Protein AF-A0A1V2M7M5-F1 (afdb_monomer_lite)

Structure (mmCIF, N/CA/C/O backbone):
data_AF-A0A1V2M7M5-F1
#
_entry.id   AF-A0A1V2M7M5-F1
#
loop_
_atom_site.group_PDB
_atom_site.id
_atom_site.type_symbol
_atom_site.label_atom_id
_atom_site.label_alt_id
_atom_site.label_comp_id
_atom_site.label_asym_id
_atom_site.label_entity_id
_atom_site.label_seq_id
_atom_site.pdbx_PDB_ins_code
_atom_site.Cartn_x
_atom_site.Cartn_y
_atom_site.Cartn_z
_atom_site.occupancy
_atom_site.B_iso_or_equiv
_atom_site.auth_seq_id
_atom_site.auth_comp_id
_atom_site.auth_asym_id
_atom_site.auth_atom_id
_atom_site.pdbx_PDB_model_num
ATOM 1 N N . MET A 1 1 ? -12.211 8.103 4.982 1.00 85.00 1 MET A N 1
ATOM 2 C CA . MET A 1 1 ? -11.031 7.401 4.436 1.00 85.00 1 MET A CA 1
ATOM 3 C C . MET A 1 1 ? -9.800 8.229 4.771 1.00 85.00 1 MET A C 1
ATOM 5 O O . MET A 1 1 ? -9.922 9.448 4.781 1.00 85.00 1 MET A O 1
ATOM 9 N N . LEU A 1 2 ? -8.665 7.593 5.056 1.00 89.56 2 LEU A N 1
ATOM 10 C CA . LEU A 1 2 ? -7.379 8.243 5.321 1.00 89.56 2 LEU A CA 1
ATOM 11 C C . LEU A 1 2 ? -6.301 7.650 4.403 1.00 89.56 2 LEU A C 1
ATOM 13 O O . LEU A 1 2 ? -6.278 6.439 4.204 1.00 89.56 2 LEU A O 1
ATOM 17 N N . LEU A 1 3 ? -5.416 8.493 3.870 1.00 90.81 3 LEU A N 1
ATOM 18 C CA . LEU A 1 3 ? -4.231 8.093 3.108 1.00 90.81 3 LEU A CA 1
ATOM 19 C C . LEU A 1 3 ? -2.980 8.552 3.862 1.00 90.81 3 LEU A C 1
ATOM 21 O O . LEU A 1 3 ? -2.883 9.722 4.228 1.00 90.81 3 LEU A O 1
ATOM 25 N N . ILE A 1 4 ? -2.024 7.646 4.055 1.00 90.94 4 ILE A N 1
ATOM 26 C CA . ILE A 1 4 ? -0.690 7.928 4.587 1.00 90.94 4 ILE A CA 1
ATOM 27 C C . ILE A 1 4 ? 0.315 7.693 3.450 1.00 90.94 4 ILE A C 1
ATOM 29 O O . ILE A 1 4 ? 0.679 6.543 3.190 1.00 90.94 4 ILE A O 1
ATOM 33 N N . PRO A 1 5 ? 0.722 8.756 2.733 1.00 90.31 5 PRO A N 1
ATOM 34 C CA . PRO A 1 5 ? 1.604 8.625 1.583 1.00 90.31 5 PRO A CA 1
ATOM 35 C C . PRO A 1 5 ? 3.070 8.585 2.024 1.00 90.31 5 PRO A C 1
ATOM 37 O O . PRO A 1 5 ? 3.606 9.601 2.455 1.00 90.31 5 PRO A O 1
ATOM 40 N N . ASP A 1 6 ? 3.716 7.426 1.901 1.00 85.81 6 ASP A N 1
ATOM 41 C CA . ASP A 1 6 ? 5.175 7.240 1.989 1.00 85.81 6 ASP A CA 1
ATOM 42 C C . ASP A 1 6 ? 5.851 7.827 3.244 1.00 85.81 6 ASP A C 1
ATOM 44 O O . ASP A 1 6 ? 7.042 8.139 3.23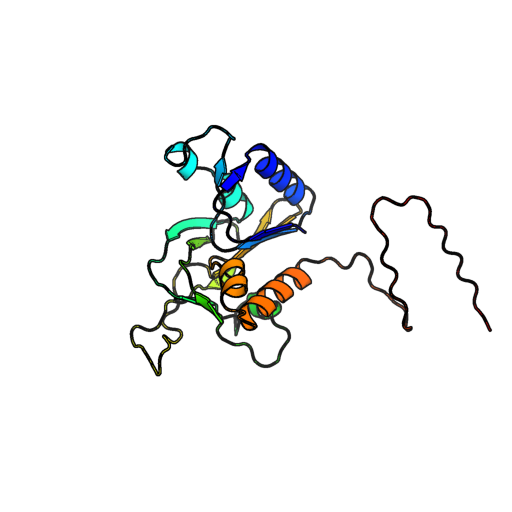6 1.00 85.81 6 ASP A O 1
ATOM 48 N N . ASN A 1 7 ? 5.101 7.967 4.339 1.00 81.56 7 ASN A N 1
ATOM 49 C CA . ASN A 1 7 ? 5.604 8.519 5.591 1.00 81.56 7 ASN A CA 1
ATOM 50 C C . ASN A 1 7 ? 6.245 7.428 6.444 1.00 81.56 7 ASN A C 1
ATOM 52 O O . ASN A 1 7 ? 5.578 6.501 6.894 1.00 81.56 7 ASN A O 1
ATOM 56 N N . SER A 1 8 ? 7.529 7.594 6.751 1.00 84.31 8 SER A N 1
ATOM 57 C CA . SER A 1 8 ? 8.250 6.684 7.647 1.00 84.31 8 SER A CA 1
ATOM 58 C C . SER A 1 8 ? 7.859 6.840 9.119 1.00 84.31 8 SER A C 1
ATOM 60 O O . SER A 1 8 ? 8.099 5.928 9.905 1.00 84.31 8 SER A O 1
ATOM 62 N N . TYR A 1 9 ? 7.261 7.972 9.504 1.00 85.31 9 TYR A N 1
ATOM 63 C CA . TYR A 1 9 ? 6.999 8.313 10.902 1.00 85.31 9 TYR A CA 1
ATOM 64 C C . TYR A 1 9 ? 5.605 8.902 11.094 1.00 85.31 9 TYR A C 1
ATOM 66 O O . TYR A 1 9 ? 5.143 9.718 10.296 1.00 85.31 9 TYR A O 1
ATOM 74 N N . VAL A 1 10 ? 4.955 8.515 12.189 1.00 84.06 10 VAL A N 1
ATOM 75 C CA . VAL A 1 10 ? 3.685 9.076 12.661 1.00 84.06 10 VAL A CA 1
ATOM 76 C C . VAL A 1 10 ? 3.791 9.277 14.171 1.00 84.06 10 VAL A C 1
ATOM 78 O O . VAL A 1 10 ? 4.308 8.419 14.877 1.00 84.06 10 VAL A O 1
ATOM 81 N N . GLY A 1 11 ? 3.304 10.401 14.699 1.00 83.50 11 GLY A N 1
ATOM 82 C CA . GLY A 1 11 ? 3.309 10.626 16.149 1.00 83.50 11 GLY A CA 1
ATOM 83 C C . GLY A 1 11 ? 2.460 9.582 16.890 1.00 83.50 11 GLY A C 1
ATOM 84 O O . GLY A 1 11 ? 1.347 9.302 16.443 1.00 83.50 11 GLY A O 1
ATOM 85 N N . LYS A 1 12 ? 2.905 9.044 18.038 1.00 84.06 12 LYS A N 1
ATOM 86 C CA . LYS A 1 12 ? 2.175 7.977 18.773 1.00 84.06 12 LYS A CA 1
ATOM 87 C C . LYS A 1 12 ? 0.700 8.297 19.027 1.00 84.06 12 LYS A C 1
ATOM 89 O O . LYS A 1 12 ? -0.161 7.445 18.828 1.00 84.06 12 LYS A O 1
ATOM 94 N N . LYS A 1 13 ? 0.382 9.542 19.404 1.00 82.81 13 LYS A N 1
ATOM 95 C CA . LYS A 1 13 ? -1.013 9.991 19.575 1.00 82.81 13 LYS A CA 1
ATOM 96 C C . LYS A 1 13 ? -1.819 9.857 18.282 1.00 82.81 13 LYS A C 1
ATOM 98 O O . LYS A 1 13 ? -2.916 9.314 18.307 1.00 82.81 13 LYS A O 1
ATOM 103 N N . ALA A 1 14 ? -1.268 10.316 17.159 1.00 86.38 14 ALA A N 1
ATOM 104 C CA . ALA A 1 14 ? -1.925 10.205 15.861 1.00 86.38 14 ALA A CA 1
ATOM 105 C C . ALA A 1 14 ? -2.078 8.739 15.435 1.00 86.38 14 ALA A C 1
ATOM 107 O O . ALA A 1 14 ? -3.134 8.361 14.943 1.00 86.38 14 ALA A O 1
ATOM 108 N N . ALA A 1 15 ? -1.068 7.905 15.684 1.00 87.00 15 ALA A N 1
ATOM 109 C CA . ALA A 1 15 ? -1.100 6.480 15.377 1.00 87.00 15 ALA A CA 1
ATOM 110 C C . ALA A 1 15 ? -2.253 5.758 16.108 1.00 87.00 15 ALA A C 1
ATOM 112 O O . ALA A 1 15 ? -3.017 5.022 15.485 1.00 87.00 15 ALA A O 1
ATOM 113 N N . LEU A 1 16 ? -2.458 6.053 17.398 1.00 86.00 16 LEU A N 1
ATOM 114 C CA . LEU A 1 16 ? -3.588 5.526 18.176 1.00 86.00 16 LEU A CA 1
ATOM 115 C C . LEU A 1 16 ? -4.950 6.022 17.665 1.00 86.00 16 LEU A C 1
ATOM 117 O O . LEU A 1 16 ? -5.911 5.257 17.627 1.00 86.00 16 LEU A O 1
ATOM 121 N N . GLU A 1 17 ? -5.058 7.288 17.257 1.00 87.75 17 GLU A N 1
ATOM 122 C CA . GLU A 1 17 ? -6.298 7.805 16.660 1.00 87.75 17 GLU A CA 1
ATOM 123 C C . GLU A 1 17 ? -6.582 7.180 15.286 1.00 87.75 17 GLU A C 1
ATOM 125 O O . GLU A 1 17 ? -7.738 6.915 14.955 1.00 87.75 17 GLU A O 1
ATOM 130 N N . ILE A 1 18 ? -5.540 6.866 14.511 1.00 90.31 18 ILE A N 1
ATOM 131 C CA . ILE A 1 18 ? -5.661 6.123 13.252 1.00 90.31 18 ILE A CA 1
ATOM 132 C C . ILE A 1 18 ? -6.173 4.705 13.515 1.00 90.31 18 ILE A C 1
ATOM 134 O O . ILE A 1 18 ? -7.096 4.266 12.831 1.00 90.31 18 ILE A O 1
ATOM 138 N N . GLU A 1 19 ? -5.642 4.004 14.522 1.00 90.81 19 GLU A N 1
ATOM 139 C CA . GLU A 1 19 ? -6.155 2.686 14.911 1.00 90.81 19 GLU A CA 1
ATOM 140 C C . GLU A 1 19 ? -7.637 2.759 15.296 1.00 90.81 19 GLU A C 1
ATOM 142 O O . GLU A 1 19 ? -8.445 2.008 14.752 1.00 90.81 19 GLU A O 1
ATOM 147 N N . LYS A 1 20 ? -8.025 3.704 16.164 1.00 88.44 20 LYS A N 1
ATOM 148 C CA . LYS A 1 20 ? -9.436 3.908 16.540 1.00 88.44 20 LYS A CA 1
ATOM 149 C C . LYS A 1 20 ? -10.318 4.187 15.327 1.00 88.44 20 LYS A C 1
ATOM 151 O O . LYS A 1 20 ? -11.419 3.644 15.235 1.00 88.44 20 LYS A O 1
ATOM 156 N N . PHE A 1 21 ? -9.841 5.015 14.397 1.00 90.38 21 PHE A N 1
ATOM 157 C CA . PHE A 1 21 ? -10.540 5.312 13.152 1.00 90.38 21 PHE A CA 1
ATOM 158 C C . PHE A 1 21 ? -10.787 4.041 12.331 1.00 90.38 21 PHE A C 1
ATOM 160 O O . PHE A 1 21 ? -11.921 3.813 11.912 1.00 90.38 21 PHE A O 1
ATOM 167 N N . VAL A 1 22 ? -9.771 3.193 12.141 1.00 91.19 22 VAL A N 1
ATOM 168 C CA . VAL A 1 22 ? -9.916 1.916 11.422 1.00 91.19 22 VAL A CA 1
ATOM 169 C C . VAL A 1 22 ? -10.869 0.981 12.172 1.00 91.19 22 VAL A C 1
ATOM 171 O O . VAL A 1 22 ? -11.833 0.500 11.579 1.00 91.19 22 VAL A O 1
ATOM 174 N N . CYS A 1 23 ? -10.706 0.812 13.489 1.00 90.75 23 CYS A N 1
ATOM 175 C CA . CYS A 1 23 ? -11.600 -0.001 14.324 1.00 90.75 23 CYS A CA 1
ATOM 176 C C . CYS A 1 23 ? -13.076 0.410 14.217 1.00 90.75 23 CYS A C 1
ATOM 178 O O . CYS A 1 23 ? -13.974 -0.431 14.288 1.00 90.75 23 CYS A O 1
ATOM 180 N N . ALA A 1 24 ? -13.341 1.705 14.034 1.00 88.62 24 ALA A N 1
ATOM 181 C CA . ALA A 1 24 ? -14.684 2.253 13.882 1.00 88.62 24 ALA A CA 1
ATOM 182 C C . ALA A 1 24 ? -15.303 2.037 12.484 1.00 88.62 24 ALA A C 1
ATOM 184 O O . ALA A 1 24 ? -16.420 2.493 12.247 1.00 88.62 24 ALA A O 1
ATOM 185 N N . GLY A 1 25 ? -14.616 1.352 11.564 1.00 88.69 25 GLY A N 1
ATOM 186 C CA . GLY A 1 25 ? -15.051 1.165 10.173 1.00 88.69 25 GLY A CA 1
ATOM 187 C C . GLY A 1 25 ? -14.346 2.082 9.175 1.00 88.69 25 GLY A C 1
ATOM 188 O O . GLY A 1 25 ? -14.716 2.148 8.003 1.00 88.69 25 GLY A O 1
ATOM 189 N N . GLY A 1 26 ? -13.334 2.821 9.627 1.00 86.69 26 GLY A N 1
ATOM 190 C CA . GLY A 1 26 ? -12.504 3.647 8.771 1.00 86.69 26 GLY A CA 1
ATOM 191 C C . GLY A 1 26 ? -11.739 2.821 7.739 1.00 86.69 26 GLY A C 1
ATOM 192 O O . GLY A 1 26 ? -11.344 1.680 7.973 1.00 86.69 26 GLY A O 1
ATOM 193 N N . ARG A 1 27 ? -11.511 3.433 6.577 1.00 91.88 27 ARG A N 1
ATOM 194 C CA . ARG A 1 27 ? -10.702 2.864 5.497 1.00 91.88 27 ARG A CA 1
ATOM 195 C C . ARG A 1 27 ? -9.379 3.608 5.413 1.00 91.88 27 ARG A C 1
ATOM 197 O O . ARG A 1 27 ? -9.392 4.838 5.285 1.00 91.88 27 ARG A O 1
ATOM 204 N N . LEU A 1 28 ? -8.278 2.876 5.522 1.00 94.19 28 LEU A N 1
ATOM 205 C CA . LEU A 1 28 ? -6.913 3.387 5.560 1.00 94.19 28 LEU A CA 1
ATOM 206 C C . LEU A 1 28 ? -6.140 2.886 4.339 1.00 94.19 28 LEU A C 1
ATOM 208 O O . LEU A 1 28 ? -6.182 1.705 4.014 1.00 94.19 28 LEU A O 1
ATOM 212 N N . ILE A 1 29 ? -5.413 3.783 3.685 1.00 94.88 29 ILE A N 1
ATOM 213 C CA . ILE A 1 29 ? -4.462 3.451 2.626 1.00 94.88 29 ILE A CA 1
ATOM 214 C C . ILE A 1 29 ? -3.080 3.888 3.102 1.00 94.88 29 ILE A C 1
ATOM 216 O O . ILE A 1 29 ? -2.908 5.027 3.533 1.00 94.88 29 ILE A O 1
ATOM 220 N N . VAL A 1 30 ? -2.098 2.999 3.019 1.00 95.25 30 VAL A N 1
ATOM 221 C CA . VAL A 1 30 ? -0.697 3.282 3.352 1.00 95.25 30 VAL A CA 1
ATOM 222 C C . VAL A 1 30 ? 0.162 2.921 2.145 1.00 95.25 30 VAL A C 1
ATOM 224 O O . VAL A 1 30 ? -0.003 1.843 1.576 1.00 95.25 30 VAL A O 1
ATOM 227 N N . THR A 1 31 ? 1.064 3.809 1.731 1.00 94.69 31 THR A N 1
ATOM 228 C CA . THR A 1 31 ? 1.935 3.575 0.566 1.00 94.69 31 THR A CA 1
ATOM 229 C C . THR A 1 31 ? 3.408 3.677 0.934 1.00 94.69 31 THR A C 1
ATOM 231 O O . THR A 1 31 ? 3.764 4.396 1.863 1.00 94.69 31 THR A O 1
ATOM 234 N N . GLY A 1 32 ? 4.259 2.955 0.203 1.00 92.38 32 GLY A N 1
ATOM 235 C CA . GLY A 1 32 ? 5.711 3.025 0.308 1.00 9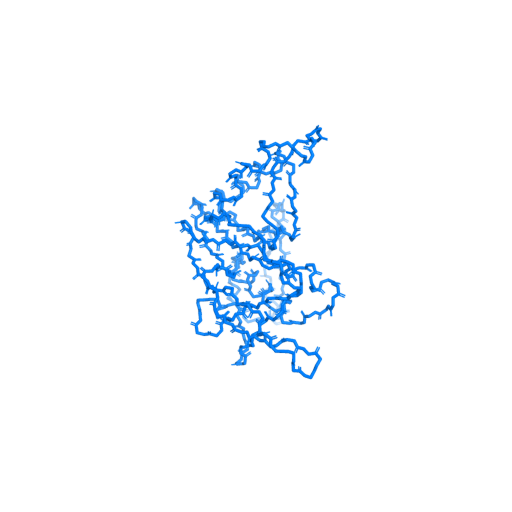2.38 32 GLY A CA 1
ATOM 236 C C . GLY A 1 32 ? 6.231 2.550 1.659 1.00 92.38 32 GLY A C 1
ATOM 237 O O . GLY A 1 32 ? 6.229 1.351 1.960 1.00 92.38 32 GLY A O 1
ATOM 238 N N . ALA A 1 33 ? 6.735 3.489 2.458 1.00 88.75 33 ALA A N 1
ATOM 239 C CA . ALA A 1 33 ? 7.271 3.204 3.781 1.00 88.75 33 ALA A CA 1
ATOM 240 C C . ALA A 1 33 ? 6.158 2.762 4.741 1.00 88.75 33 ALA A C 1
ATOM 242 O O . ALA A 1 33 ? 5.079 3.350 4.777 1.00 88.75 33 ALA A O 1
ATOM 243 N N . LEU A 1 34 ? 6.432 1.729 5.540 1.00 89.38 34 LEU A N 1
ATOM 244 C CA . LEU A 1 34 ? 5.555 1.370 6.647 1.00 89.38 34 LEU A CA 1
ATOM 245 C C . LEU A 1 34 ? 5.851 2.312 7.825 1.00 89.38 34 LEU A C 1
ATOM 247 O O . LEU A 1 34 ? 6.989 2.294 8.305 1.00 89.38 34 LEU A O 1
ATOM 251 N N . PRO A 1 35 ? 4.884 3.125 8.287 1.00 88.06 35 PRO A N 1
ATOM 252 C CA . PRO A 1 35 ? 5.170 4.117 9.308 1.00 88.06 35 PRO A CA 1
ATOM 253 C C . PRO A 1 35 ? 5.513 3.483 10.654 1.00 88.06 35 PRO A C 1
ATOM 255 O O . PRO A 1 35 ? 4.968 2.443 11.028 1.00 88.06 35 PRO A O 1
ATOM 258 N N . ILE A 1 36 ? 6.376 4.168 11.397 1.00 86.19 36 ILE A N 1
ATOM 259 C CA . ILE A 1 36 ? 6.718 3.866 12.784 1.00 86.19 36 ILE A CA 1
ATOM 260 C C . ILE A 1 36 ? 6.111 4.940 13.689 1.00 86.19 36 ILE A C 1
ATOM 262 O O . ILE A 1 36 ? 6.192 6.138 13.400 1.00 86.19 36 ILE A O 1
ATOM 266 N N . SER A 1 37 ? 5.523 4.510 14.801 1.00 84.50 37 SER A N 1
ATOM 267 C CA . SER A 1 37 ? 4.939 5.380 15.818 1.00 84.50 37 SER A CA 1
ATOM 268 C C . SER A 1 37 ? 6.025 5.952 16.737 1.00 84.50 37 SER A C 1
ATOM 270 O O . SER A 1 37 ? 6.590 5.226 17.553 1.00 84.50 37 SER A O 1
ATOM 272 N N . VAL A 1 38 ? 6.301 7.253 16.630 1.00 80.88 38 VAL A N 1
ATOM 273 C CA . VAL A 1 38 ? 7.361 7.961 17.381 1.00 80.88 38 VAL A CA 1
ATOM 274 C C . VAL A 1 38 ? 6.786 9.007 18.337 1.00 80.88 38 VAL A C 1
ATOM 276 O O . VAL A 1 38 ? 5.763 9.630 18.045 1.00 80.88 38 VAL A O 1
ATOM 279 N N . ASP A 1 39 ? 7.420 9.215 19.491 1.00 78.62 39 ASP A N 1
ATOM 280 C CA . ASP A 1 39 ? 7.170 10.400 20.327 1.00 78.62 39 ASP A CA 1
ATOM 281 C C . ASP A 1 39 ? 7.976 11.614 19.836 1.00 78.62 39 ASP A C 1
ATOM 283 O O . ASP A 1 39 ? 9.027 11.463 19.220 1.00 78.62 39 ASP A O 1
ATOM 287 N N . GLU A 1 40 ? 7.526 12.830 20.172 1.00 67.88 40 GLU A N 1
ATOM 288 C CA . GLU A 1 40 ? 8.172 14.107 19.786 1.00 67.88 40 GLU A CA 1
ATOM 289 C C . GLU A 1 40 ? 9.656 14.219 20.189 1.00 67.88 40 GLU A C 1
ATOM 291 O O . GLU A 1 40 ? 10.379 15.058 19.655 1.00 67.88 40 GLU A O 1
ATOM 296 N N . PHE A 1 41 ? 10.119 13.381 21.121 1.00 65.69 41 PHE A N 1
ATOM 297 C CA . PHE A 1 41 ? 11.475 13.414 21.674 1.00 65.69 41 PHE A CA 1
ATOM 298 C C . PHE A 1 41 ? 12.255 12.102 21.488 1.00 65.69 41 PHE A C 1
ATOM 300 O O . PHE A 1 41 ? 13.362 11.968 22.017 1.00 65.69 41 PHE A O 1
ATOM 307 N N . GLU A 1 42 ? 11.707 11.117 20.768 1.00 65.12 42 GLU A N 1
ATOM 308 C CA . GLU A 1 42 ? 12.422 9.870 20.482 1.00 65.12 42 GLU A CA 1
ATOM 309 C C . GLU A 1 42 ? 13.463 10.084 19.376 1.00 65.12 42 GLU A C 1
ATOM 311 O O . GLU A 1 42 ? 13.173 10.634 18.318 1.00 65.12 42 GLU A O 1
ATOM 316 N N . LYS A 1 43 ? 14.706 9.647 19.617 1.00 58.53 43 LYS A N 1
ATOM 317 C CA . LYS A 1 43 ? 15.758 9.660 18.590 1.00 58.53 43 LYS A CA 1
ATOM 318 C C . LYS A 1 43 ? 15.501 8.549 17.573 1.00 58.53 43 LYS A C 1
ATOM 320 O O . LYS A 1 43 ? 15.359 7.396 17.977 1.00 58.53 43 LYS A O 1
ATOM 325 N N . ASP A 1 44 ? 15.597 8.878 16.284 1.00 55.25 44 ASP A N 1
ATOM 326 C CA . ASP A 1 44 ? 15.377 7.987 15.126 1.00 55.25 44 ASP A CA 1
ATOM 327 C C . ASP A 1 44 ? 16.118 6.636 15.181 1.00 55.25 44 ASP A C 1
ATOM 329 O O . ASP A 1 44 ? 15.727 5.673 14.528 1.00 55.25 44 ASP A O 1
ATOM 333 N N . SER A 1 45 ? 17.198 6.544 15.959 1.00 53.56 45 SER A N 1
ATOM 334 C CA . SER A 1 45 ? 18.059 5.365 16.080 1.00 53.56 45 SER A CA 1
ATOM 335 C C . SER A 1 45 ? 17.686 4.409 17.223 1.00 53.56 45 SER A C 1
ATOM 337 O O . SER A 1 45 ? 18.484 3.531 17.557 1.00 53.56 45 SER A O 1
ATOM 339 N N . HIS A 1 46 ? 16.542 4.586 17.892 1.00 50.44 46 HIS A N 1
ATOM 340 C CA . HIS A 1 46 ? 16.193 3.749 19.040 1.00 50.44 46 HIS A CA 1
ATOM 341 C C . HIS A 1 46 ? 15.691 2.355 18.593 1.00 50.44 46 HIS A C 1
ATOM 343 O O . HIS A 1 46 ? 14.734 2.272 17.829 1.00 50.44 46 HIS A O 1
ATOM 349 N N . PRO A 1 47 ? 16.263 1.235 19.081 1.00 44.88 47 PRO A N 1
ATOM 350 C CA . PRO A 1 47 ? 15.877 -0.114 18.641 1.00 44.88 47 PRO A CA 1
ATOM 351 C C . PRO A 1 47 ? 14.418 -0.490 18.964 1.00 44.88 47 PRO A C 1
ATOM 353 O O . PRO A 1 47 ? 13.830 -1.328 18.287 1.00 44.88 47 PRO A O 1
ATOM 356 N N . ALA A 1 48 ? 13.783 0.177 19.934 1.00 48.94 48 ALA A N 1
ATOM 357 C CA . ALA A 1 48 ? 12.339 0.028 20.167 1.00 48.94 48 ALA A CA 1
ATOM 358 C C . ALA A 1 48 ? 11.465 0.598 19.026 1.00 48.94 48 ALA A C 1
ATOM 360 O O . ALA A 1 48 ? 10.314 0.201 18.896 1.00 48.94 48 ALA A O 1
ATOM 361 N N . LEU A 1 49 ? 12.008 1.479 18.174 1.00 53.03 49 LEU A N 1
ATOM 362 C CA . LEU A 1 49 ? 11.314 2.024 17.000 1.00 53.03 49 LEU A CA 1
ATOM 363 C C . LEU A 1 49 ? 11.233 1.000 15.862 1.00 53.03 49 LEU A C 1
ATOM 365 O O . LEU A 1 49 ? 10.258 0.972 15.120 1.00 53.03 49 LEU A O 1
ATOM 369 N N . THR A 1 50 ? 12.217 0.102 15.740 1.00 50.84 50 THR A N 1
ATOM 370 C CA . THR A 1 50 ? 12.189 -0.954 14.710 1.00 50.84 50 THR A CA 1
ATOM 371 C C . THR A 1 50 ? 11.134 -2.033 14.969 1.00 50.84 50 THR A C 1
ATOM 373 O O . THR A 1 50 ? 10.735 -2.753 14.044 1.00 50.84 50 THR A O 1
ATOM 376 N N . ASP A 1 51 ? 10.642 -2.113 16.208 1.00 54.75 51 ASP A N 1
ATOM 377 C CA . ASP A 1 51 ? 9.684 -3.123 16.644 1.00 54.75 51 ASP A CA 1
ATOM 378 C C . ASP A 1 51 ? 8.271 -2.575 16.865 1.00 54.75 51 ASP A C 1
ATOM 380 O O . ASP A 1 51 ? 7.421 -3.291 17.388 1.00 54.75 51 ASP A O 1
ATOM 384 N N . ASP A 1 52 ? 7.980 -1.345 16.414 1.00 67.06 52 ASP A N 1
ATOM 385 C CA . ASP A 1 52 ? 6.598 -0.871 16.390 1.00 67.06 52 ASP A CA 1
ATOM 386 C C . ASP A 1 52 ? 5.749 -1.829 15.540 1.00 67.06 52 ASP A C 1
ATOM 388 O O . ASP A 1 52 ? 6.055 -2.140 14.378 1.00 67.06 52 ASP A O 1
ATOM 392 N N . GLN A 1 53 ? 4.719 -2.371 16.184 1.00 80.69 53 GLN A N 1
ATOM 393 C CA . GLN A 1 53 ? 3.844 -3.391 15.626 1.00 80.69 53 GLN A CA 1
ATOM 394 C C . GLN A 1 53 ? 2.564 -2.783 15.073 1.00 80.69 53 GLN A C 1
ATOM 396 O O . GLN A 1 53 ? 1.862 -3.481 14.350 1.00 80.69 53 GLN A O 1
ATOM 401 N N . LEU A 1 54 ? 2.238 -1.520 15.376 1.00 90.81 54 LEU A N 1
ATOM 402 C CA . LEU A 1 54 ? 0.900 -1.006 15.099 1.00 90.81 54 LEU A CA 1
ATOM 403 C C . LEU A 1 54 ? 0.565 -1.046 13.606 1.00 90.81 54 LEU A C 1
ATOM 405 O O . LEU A 1 54 ? -0.395 -1.704 13.216 1.00 90.81 54 LEU A O 1
ATOM 409 N N . PHE A 1 55 ? 1.370 -0.409 12.754 1.00 92.19 55 PHE A N 1
ATOM 410 C CA . PHE A 1 55 ? 1.095 -0.404 11.315 1.00 92.19 55 PHE A CA 1
ATOM 411 C C . PHE A 1 55 ? 1.324 -1.772 10.661 1.00 92.19 55 PHE A C 1
ATOM 413 O O . PHE A 1 55 ? 0.606 -2.107 9.722 1.00 92.19 55 PHE A O 1
ATOM 420 N N . LYS A 1 56 ? 2.237 -2.606 11.186 1.00 93.81 56 LYS A N 1
ATOM 421 C CA . LYS A 1 56 ? 2.392 -4.011 10.751 1.00 93.81 56 LYS A CA 1
ATOM 422 C C . LYS A 1 56 ? 1.111 -4.810 11.012 1.00 93.81 56 LYS A C 1
ATOM 424 O O . LYS A 1 56 ? 0.654 -5.543 10.139 1.00 93.81 56 LYS A O 1
ATOM 429 N N . LYS A 1 57 ? 0.523 -4.622 12.197 1.00 94.56 57 LYS A N 1
ATOM 430 C CA . LYS A 1 57 ? -0.720 -5.250 12.651 1.00 94.56 57 LYS A CA 1
ATOM 431 C C . LYS A 1 57 ? -1.922 -4.730 11.864 1.00 94.56 57 LYS A C 1
ATOM 433 O O . LYS A 1 57 ? -2.675 -5.544 11.356 1.00 94.56 57 LYS A O 1
ATOM 438 N N . LEU A 1 58 ? -2.066 -3.410 11.719 1.00 95.00 58 LEU A N 1
ATOM 439 C CA . LEU A 1 58 ? -3.150 -2.783 10.949 1.00 95.00 58 LEU A CA 1
ATOM 440 C C . LEU A 1 58 ? -3.137 -3.212 9.481 1.00 95.00 58 LEU A C 1
ATOM 442 O O . LEU A 1 58 ? -4.186 -3.465 8.907 1.00 95.00 58 LEU A O 1
ATOM 446 N N . CYS A 1 59 ? -1.954 -3.271 8.867 1.00 95.94 59 CYS A N 1
ATOM 447 C CA . CYS A 1 59 ? -1.812 -3.659 7.465 1.00 95.94 59 CYS A CA 1
ATOM 448 C C . CYS A 1 59 ? -1.797 -5.183 7.263 1.00 95.94 59 CYS A C 1
ATOM 450 O O . CYS A 1 59 ? -1.725 -5.626 6.118 1.00 95.94 59 CYS A O 1
ATOM 452 N N . GLY A 1 60 ? -1.797 -5.976 8.340 1.00 96.38 60 GLY A N 1
ATOM 453 C CA . GLY A 1 60 ? -1.799 -7.435 8.289 1.00 96.38 60 GLY A CA 1
ATOM 454 C C . GLY A 1 60 ? -0.579 -8.065 7.613 1.00 96.38 60 GLY A C 1
ATOM 455 O O . GLY A 1 60 ? -0.715 -9.097 6.950 1.00 96.38 60 GLY A O 1
ATOM 456 N N . ILE A 1 61 ? 0.608 -7.466 7.756 1.00 95.88 61 ILE A N 1
ATOM 457 C CA . ILE A 1 61 ? 1.839 -7.842 7.032 1.00 95.88 61 ILE A CA 1
ATOM 458 C C . ILE A 1 61 ? 3.044 -8.050 7.958 1.00 95.88 61 ILE A C 1
ATOM 460 O O . ILE A 1 61 ? 3.090 -7.568 9.089 1.00 95.88 61 ILE A O 1
ATOM 464 N N . LYS A 1 62 ? 4.067 -8.736 7.442 1.00 94.56 62 LYS A N 1
ATOM 465 C CA . LYS A 1 62 ? 5.405 -8.842 8.040 1.00 94.56 62 LYS A CA 1
ATOM 466 C C . LYS A 1 62 ? 6.433 -8.133 7.169 1.00 94.56 62 LYS A C 1
ATOM 468 O O . LYS A 1 62 ? 6.470 -8.331 5.956 1.00 94.56 62 LYS A O 1
ATOM 473 N N . LEU A 1 63 ? 7.292 -7.345 7.808 1.00 92.12 63 LEU A N 1
ATOM 474 C CA . LEU A 1 63 ? 8.390 -6.634 7.159 1.00 92.12 63 LEU A CA 1
ATOM 475 C C . LEU A 1 63 ? 9.611 -7.552 7.004 1.00 92.12 63 LEU A C 1
ATOM 477 O O . LEU A 1 63 ? 10.049 -8.166 7.972 1.00 92.12 63 LEU A O 1
ATOM 481 N N . HIS A 1 64 ? 10.177 -7.603 5.800 1.00 93.19 64 HIS A N 1
ATOM 482 C CA . HIS A 1 64 ? 11.390 -8.360 5.466 1.00 93.19 64 HIS A CA 1
ATOM 483 C C . HIS A 1 64 ? 12.584 -7.475 5.093 1.00 93.19 64 HIS A C 1
ATOM 485 O O . HIS A 1 64 ? 13.702 -7.975 4.994 1.00 93.19 64 HIS A O 1
ATOM 491 N N . GLY A 1 65 ? 12.369 -6.177 4.883 1.00 91.56 65 GLY A N 1
ATOM 492 C CA . GLY A 1 65 ? 13.428 -5.223 4.577 1.00 91.56 65 GLY A CA 1
ATOM 493 C C . GLY A 1 65 ? 13.030 -4.267 3.464 1.00 91.56 65 GLY A C 1
ATOM 494 O O . GLY A 1 65 ? 11.855 -3.964 3.277 1.00 91.56 65 GLY A O 1
ATOM 495 N N . ILE A 1 66 ? 14.028 -3.787 2.730 1.00 92.69 66 ILE A N 1
ATOM 496 C CA . ILE A 1 66 ? 13.865 -2.825 1.641 1.00 92.69 66 ILE A CA 1
ATOM 497 C C . ILE A 1 66 ? 14.592 -3.371 0.415 1.00 92.69 66 ILE A C 1
ATOM 499 O O . ILE A 1 66 ? 15.725 -3.842 0.515 1.00 92.69 66 ILE A O 1
ATOM 503 N N . LEU A 1 67 ? 13.947 -3.294 -0.744 1.00 92.00 67 LEU A N 1
ATOM 504 C CA . LEU A 1 67 ? 14.548 -3.666 -2.012 1.00 92.00 67 LEU A CA 1
ATOM 505 C C . LEU A 1 67 ? 15.532 -2.585 -2.456 1.00 92.00 67 LEU A C 1
ATOM 507 O O . LEU A 1 67 ? 15.167 -1.418 -2.602 1.00 92.00 67 LEU A O 1
ATOM 511 N N . ASN A 1 68 ? 16.780 -2.976 -2.703 1.00 89.12 68 ASN A N 1
ATOM 512 C CA . ASN A 1 68 ? 17.824 -2.066 -3.170 1.00 89.12 68 ASN A CA 1
ATOM 513 C C . ASN A 1 68 ? 17.852 -1.948 -4.705 1.00 89.12 68 ASN A C 1
ATOM 515 O O . ASN A 1 68 ? 18.911 -2.037 -5.317 1.00 89.12 68 ASN A O 1
ATOM 519 N N . GLU A 1 69 ? 16.684 -1.756 -5.315 1.00 88.88 69 GLU A N 1
ATOM 520 C CA . GLU A 1 69 ? 16.536 -1.452 -6.739 1.00 88.88 69 GLU A CA 1
ATOM 521 C C . GLU A 1 69 ? 15.929 -0.049 -6.895 1.00 88.88 69 GLU A C 1
ATOM 523 O O . GLU A 1 69 ? 15.103 0.355 -6.073 1.00 88.88 69 GLU A O 1
ATOM 528 N N . PRO A 1 70 ? 16.326 0.721 -7.923 1.00 88.62 70 PRO A N 1
ATOM 529 C CA . PRO A 1 70 ? 15.831 2.082 -8.124 1.00 88.62 70 PRO A CA 1
ATOM 530 C C . PRO A 1 70 ? 14.403 2.131 -8.684 1.00 88.62 70 PRO A C 1
ATOM 532 O O . PRO A 1 70 ? 13.789 3.194 -8.666 1.00 88.62 70 PRO A O 1
ATOM 535 N N . ILE A 1 71 ? 13.904 1.013 -9.212 1.00 92.81 71 ILE A N 1
ATOM 536 C CA . ILE A 1 71 ? 12.564 0.856 -9.777 1.00 92.81 71 ILE A CA 1
ATOM 537 C C . ILE A 1 71 ? 12.054 -0.552 -9.486 1.00 92.81 71 ILE A C 1
ATOM 539 O O . ILE A 1 71 ? 12.825 -1.511 -9.418 1.00 92.81 71 ILE A O 1
ATOM 543 N N . SER A 1 72 ? 10.748 -0.683 -9.307 1.00 95.44 72 SER A N 1
ATOM 544 C CA . SER A 1 72 ? 10.048 -1.959 -9.156 1.00 95.44 72 SER A CA 1
ATOM 545 C C . SER A 1 72 ? 8.627 -1.835 -9.692 1.00 95.44 72 SER A C 1
ATOM 547 O O . SER A 1 72 ? 8.180 -0.728 -9.987 1.00 95.44 72 SER A O 1
ATOM 549 N N . TYR A 1 73 ? 7.927 -2.957 -9.864 1.00 96.25 73 TYR A N 1
ATOM 550 C CA . TYR A 1 73 ? 6.686 -2.967 -10.642 1.00 96.25 73 TYR A CA 1
ATOM 551 C C . TYR A 1 73 ? 5.521 -3.612 -9.900 1.00 96.25 73 TYR A C 1
ATOM 553 O O . TYR A 1 73 ? 5.689 -4.560 -9.127 1.00 96.25 73 TYR A O 1
ATOM 561 N N . LEU A 1 74 ? 4.321 -3.127 -10.216 1.00 95.50 74 LEU A N 1
ATOM 562 C CA . LEU A 1 74 ? 3.048 -3.785 -9.934 1.00 95.50 74 LEU A CA 1
ATOM 563 C C . LEU A 1 74 ? 2.463 -4.320 -11.233 1.00 95.50 74 LEU A C 1
ATOM 565 O O . LEU A 1 74 ? 2.415 -3.614 -12.241 1.00 95.50 74 LEU A O 1
ATOM 569 N N . GLN A 1 75 ? 1.949 -5.545 -11.187 1.00 92.25 75 GLN A N 1
ATOM 570 C CA . GLN A 1 75 ? 1.158 -6.112 -12.271 1.00 92.25 75 GLN A CA 1
ATOM 571 C C . GLN A 1 75 ? -0.263 -6.357 -11.767 1.00 92.25 75 GLN A C 1
ATOM 573 O O . GLN A 1 75 ? -0.510 -7.256 -10.964 1.00 92.25 75 GLN A O 1
ATOM 578 N N . LEU A 1 76 ? -1.206 -5.550 -12.249 1.00 93.19 76 LEU A N 1
ATOM 579 C CA . LEU A 1 76 ? -2.613 -5.660 -11.851 1.00 93.19 76 LEU A CA 1
ATOM 580 C C . LEU A 1 76 ? -3.364 -6.710 -12.682 1.00 93.19 76 LEU A C 1
ATOM 582 O O . LEU A 1 76 ? -4.345 -7.296 -12.233 1.00 93.19 76 LEU A O 1
ATOM 586 N N . LYS A 1 77 ? -2.923 -6.956 -13.921 1.00 91.88 77 LYS A N 1
ATOM 587 C CA . LYS A 1 77 ? -3.583 -7.906 -14.820 1.00 91.88 77 LYS A CA 1
ATOM 588 C C . LYS A 1 77 ? -3.532 -9.315 -14.227 1.00 91.88 77 LYS A C 1
ATOM 590 O O . LYS A 1 77 ? -2.470 -9.775 -13.823 1.00 91.88 77 LYS A O 1
ATOM 595 N N . ASN A 1 78 ? -4.669 -10.011 -14.242 1.00 91.62 78 ASN A N 1
ATOM 596 C CA . ASN A 1 78 ? -4.832 -11.358 -13.679 1.00 91.62 78 ASN A CA 1
ATOM 597 C C . ASN A 1 78 ? -4.551 -11.450 -12.164 1.00 91.62 78 ASN A C 1
ATOM 599 O O . ASN A 1 78 ? -4.232 -12.527 -11.663 1.00 91.62 78 ASN A O 1
ATOM 603 N N . THR A 1 79 ? -4.668 -10.341 -11.429 1.00 94.56 79 THR A N 1
ATOM 604 C CA . THR A 1 79 ? -4.595 -10.314 -9.962 1.00 94.56 79 THR A CA 1
ATOM 605 C C . THR A 1 79 ? -5.881 -9.727 -9.377 1.00 94.56 79 THR A C 1
ATOM 607 O O . THR A 1 79 ? -6.713 -9.184 -10.112 1.00 94.56 79 THR A O 1
ATOM 610 N N . LEU A 1 80 ? -6.082 -9.840 -8.060 1.00 94.94 80 LEU A N 1
ATOM 611 C CA . LEU A 1 80 ? -7.259 -9.249 -7.403 1.00 94.94 80 LEU A CA 1
ATOM 612 C C . LEU A 1 80 ? -7.258 -7.722 -7.553 1.00 94.94 80 LEU A C 1
ATOM 614 O O . LEU A 1 80 ? -8.310 -7.120 -7.734 1.00 94.94 80 LEU A O 1
ATOM 618 N N . ALA A 1 81 ? -6.068 -7.117 -7.596 1.00 94.50 81 ALA A N 1
ATOM 619 C CA . ALA A 1 81 ? -5.887 -5.683 -7.788 1.00 94.50 81 ALA A CA 1
ATOM 620 C C . ALA A 1 81 ? -6.321 -5.167 -9.176 1.00 94.50 81 ALA A C 1
ATOM 622 O O . ALA A 1 81 ? -6.362 -3.953 -9.383 1.00 94.50 81 ALA A O 1
ATOM 623 N N . SER A 1 82 ? -6.675 -6.047 -10.125 1.00 93.50 82 SER A N 1
ATOM 624 C CA . SER A 1 82 ? -7.296 -5.644 -11.398 1.00 93.50 82 SER A CA 1
ATOM 625 C C . SER A 1 82 ? -8.565 -4.815 -11.197 1.00 93.50 82 SER A C 1
ATOM 627 O O . SER A 1 82 ? -8.879 -3.976 -12.036 1.00 93.50 82 SER A O 1
ATOM 629 N N . GLU A 1 83 ? -9.258 -4.981 -10.065 1.00 91.19 83 GLU A N 1
ATOM 630 C CA . GLU A 1 83 ? -10.458 -4.208 -9.758 1.00 91.19 83 GLU A CA 1
ATOM 631 C C . GLU A 1 83 ? -10.206 -2.708 -9.545 1.00 91.19 83 GLU A C 1
ATOM 633 O O . GLU A 1 83 ? -11.140 -1.914 -9.662 1.00 91.19 83 GLU A O 1
ATOM 638 N N . TYR A 1 84 ? -8.965 -2.317 -9.236 1.00 90.94 84 TYR A N 1
ATOM 639 C CA . TYR A 1 84 ? -8.558 -0.917 -9.088 1.00 90.94 84 TYR A CA 1
ATOM 640 C C . TYR A 1 84 ? -8.335 -0.225 -10.432 1.00 90.94 84 TYR A C 1
ATOM 642 O O . TYR A 1 84 ? -8.001 0.956 -10.474 1.00 90.94 84 TYR A O 1
ATOM 650 N N . TRP A 1 85 ? -8.499 -0.943 -11.542 1.00 91.69 85 TRP A N 1
ATOM 651 C CA . TRP A 1 85 ? -8.301 -0.414 -12.877 1.00 91.69 85 TRP A CA 1
ATOM 652 C C . TRP A 1 85 ? -9.609 -0.425 -13.665 1.00 91.69 85 TRP A C 1
ATOM 654 O O . TRP A 1 85 ? -10.335 -1.413 -13.677 1.00 91.69 85 TRP A O 1
ATOM 664 N N . ASN A 1 86 ? -9.917 0.686 -14.335 1.00 82.75 86 ASN A N 1
ATOM 665 C CA . ASN A 1 86 ? -11.197 0.893 -15.021 1.00 82.75 86 ASN A CA 1
ATOM 666 C C . ASN A 1 86 ? -11.082 1.032 -16.547 1.00 82.75 86 ASN A C 1
ATOM 668 O O . ASN A 1 86 ? -12.061 1.392 -17.195 1.00 82.75 86 ASN A O 1
ATOM 672 N N . LEU A 1 87 ? -9.901 0.782 -17.120 1.00 82.31 87 LEU A N 1
ATOM 673 C CA . LEU A 1 87 ? -9.691 0.764 -18.569 1.00 82.31 87 LEU A CA 1
ATOM 674 C C . LEU A 1 87 ? -9.435 -0.653 -19.080 1.00 82.31 87 LEU A C 1
ATOM 676 O O . LEU A 1 87 ? -8.874 -1.484 -18.370 1.00 82.31 87 LEU A O 1
ATOM 680 N N . ASP A 1 88 ? -9.740 -0.878 -20.357 1.00 82.50 88 ASP A N 1
ATOM 681 C CA . ASP A 1 88 ? -9.557 -2.177 -21.020 1.00 82.50 88 ASP A CA 1
ATOM 682 C C . ASP A 1 88 ? -8.087 -2.625 -21.077 1.00 82.50 88 ASP A C 1
ATOM 684 O O . ASP A 1 88 ? -7.777 -3.817 -21.035 1.00 82.50 88 ASP A O 1
ATOM 688 N N . PHE A 1 89 ? -7.156 -1.669 -21.151 1.00 85.81 89 PHE A N 1
ATOM 689 C CA . PHE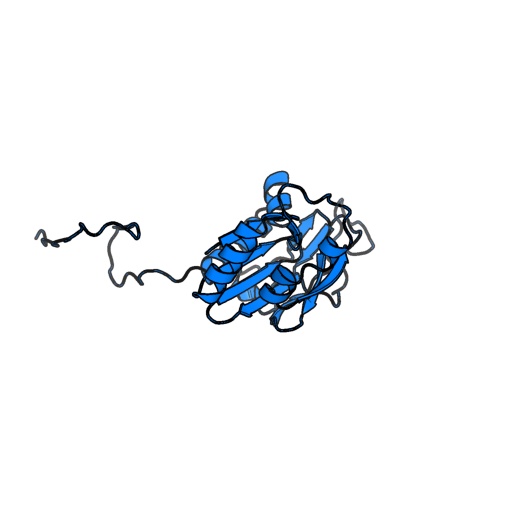 A 1 89 ? -5.724 -1.942 -21.089 1.00 85.81 89 PHE A CA 1
ATOM 690 C C . PHE A 1 89 ? -5.209 -1.772 -19.659 1.00 85.81 89 PHE A C 1
ATOM 692 O O . PHE A 1 89 ? -5.166 -0.651 -19.153 1.00 85.81 89 PHE A O 1
ATOM 699 N N . ILE A 1 90 ? -4.789 -2.876 -19.035 1.00 83.31 90 ILE A N 1
ATOM 700 C CA . ILE A 1 90 ? -4.188 -2.909 -17.695 1.00 83.31 90 ILE A CA 1
ATOM 701 C C . ILE A 1 90 ? -2.657 -3.003 -17.839 1.00 83.31 90 ILE A C 1
ATOM 703 O O . ILE A 1 90 ? -2.162 -4.087 -18.172 1.00 83.31 90 ILE A O 1
ATOM 707 N N . PRO A 1 91 ? -1.906 -1.905 -17.623 1.00 81.38 91 PRO A N 1
ATOM 708 C CA . PRO A 1 91 ? -0.457 -1.906 -17.758 1.00 81.38 91 PRO A CA 1
ATOM 709 C C . PRO A 1 91 ? 0.238 -2.529 -16.548 1.00 81.38 91 PRO A C 1
ATOM 711 O O . PRO A 1 91 ? -0.323 -2.675 -15.459 1.00 81.38 91 PRO A O 1
ATOM 714 N N . GLU A 1 92 ? 1.515 -2.821 -16.745 1.00 89.94 92 GLU A N 1
ATOM 715 C CA . GLU A 1 92 ? 2.478 -2.953 -15.659 1.00 89.94 92 GLU A CA 1
ATOM 716 C C . GLU A 1 92 ? 2.872 -1.548 -15.196 1.00 89.94 92 GLU A C 1
ATOM 718 O O . GLU A 1 92 ? 3.140 -0.665 -16.013 1.00 89.94 92 GLU A O 1
ATOM 723 N N . ILE A 1 93 ? 2.871 -1.321 -13.886 1.00 93.56 93 ILE A N 1
ATOM 724 C CA . ILE A 1 93 ? 3.104 -0.004 -13.292 1.00 93.56 93 ILE A CA 1
ATOM 725 C C . ILE A 1 93 ? 4.484 -0.028 -12.653 1.00 93.56 93 ILE A C 1
ATOM 727 O O . ILE A 1 93 ? 4.652 -0.593 -11.575 1.00 93.56 93 ILE A O 1
ATOM 731 N N . GLY A 1 94 ? 5.467 0.544 -13.347 1.00 93.88 94 GLY A N 1
ATOM 732 C CA . GLY A 1 94 ? 6.796 0.792 -12.795 1.00 93.88 94 GLY A CA 1
ATOM 733 C C . GLY A 1 94 ? 6.778 2.027 -11.905 1.00 93.88 94 GLY A C 1
ATOM 734 O O . GLY A 1 94 ? 6.230 3.045 -12.315 1.00 93.88 94 GLY A O 1
ATOM 735 N N . VAL A 1 95 ? 7.367 1.905 -10.718 1.00 94.62 95 VAL A N 1
ATOM 736 C CA . VAL A 1 95 ? 7.427 2.946 -9.687 1.00 94.62 95 VAL A CA 1
ATOM 737 C C . VAL A 1 95 ? 8.883 3.115 -9.276 1.00 94.62 95 VAL A C 1
ATOM 739 O O . VAL A 1 95 ? 9.524 2.139 -8.863 1.00 94.62 95 VAL A O 1
ATOM 742 N N . TYR A 1 96 ? 9.421 4.327 -9.393 1.00 92.94 96 TYR A N 1
ATOM 743 C CA . TYR A 1 96 ? 10.775 4.627 -8.945 1.00 92.94 96 TYR A CA 1
ATOM 744 C C . TYR A 1 96 ? 10.831 4.865 -7.436 1.00 92.94 96 TYR A C 1
ATOM 746 O O . TYR A 1 96 ? 9.962 5.467 -6.810 1.00 92.94 96 TYR A O 1
ATOM 754 N N . GLY A 1 97 ? 11.920 4.393 -6.841 1.00 90.81 97 GLY A N 1
ATOM 755 C CA . GLY A 1 97 ? 12.135 4.400 -5.403 1.00 90.81 97 GLY A CA 1
ATOM 756 C C . GLY A 1 97 ? 12.211 2.993 -4.823 1.00 90.81 97 GLY A C 1
ATOM 757 O O . GLY A 1 97 ? 11.988 1.987 -5.493 1.00 90.81 97 GLY A O 1
ATOM 758 N N . LYS A 1 98 ? 12.591 2.930 -3.548 1.00 92.06 98 LYS A N 1
ATOM 759 C CA . LYS A 1 98 ? 12.846 1.662 -2.871 1.00 92.06 98 LYS A CA 1
ATOM 760 C C . LYS A 1 98 ? 11.532 1.031 -2.418 1.00 92.06 98 LYS A C 1
ATOM 762 O O . LYS A 1 98 ? 10.808 1.634 -1.630 1.00 92.06 98 LYS A O 1
ATOM 767 N N . ALA A 1 99 ? 11.254 -0.182 -2.887 1.00 94.38 99 ALA A N 1
ATOM 768 C CA . ALA A 1 99 ? 10.108 -0.961 -2.434 1.00 94.38 99 ALA A CA 1
ATOM 769 C C . ALA A 1 99 ? 10.341 -1.506 -1.019 1.00 94.38 99 ALA A C 1
ATOM 771 O O . ALA A 1 99 ? 11.425 -2.007 -0.707 1.00 94.38 99 ALA A O 1
ATOM 772 N N . THR A 1 100 ? 9.312 -1.483 -0.182 1.00 94.88 100 THR A N 1
ATOM 773 C CA . THR A 1 100 ? 9.327 -2.177 1.107 1.00 94.88 100 THR A CA 1
ATOM 774 C C . THR A 1 100 ? 9.040 -3.660 0.876 1.00 94.88 100 THR A C 1
ATOM 776 O O . THR A 1 100 ? 8.022 -4.036 0.305 1.00 94.88 100 THR A O 1
ATOM 779 N N . LEU A 1 101 ? 9.929 -4.546 1.312 1.00 95.56 101 LEU A N 1
ATOM 780 C CA . LEU A 1 101 ? 9.729 -5.983 1.158 1.00 95.56 101 LEU A CA 1
ATOM 781 C C . LEU A 1 101 ? 8.814 -6.481 2.269 1.00 95.56 101 LEU A C 1
ATOM 783 O O . LEU A 1 101 ? 9.206 -6.493 3.437 1.00 95.56 101 LEU A O 1
ATOM 787 N N . VAL A 1 102 ? 7.604 -6.898 1.906 1.00 95.62 102 VAL A N 1
ATOM 788 C CA . VAL A 1 102 ? 6.608 -7.392 2.861 1.00 95.62 102 VAL A CA 1
ATOM 789 C C . VAL A 1 102 ? 6.013 -8.715 2.406 1.00 95.62 102 VAL A C 1
ATOM 791 O O . VAL A 1 102 ? 5.904 -8.981 1.208 1.00 95.62 102 VAL A O 1
ATOM 794 N N . VAL A 1 103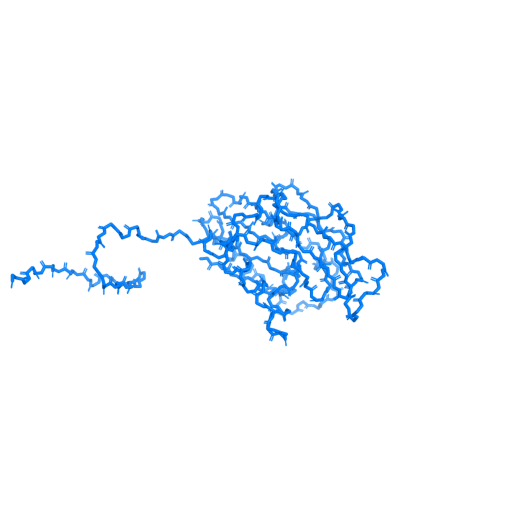 ? 5.601 -9.530 3.369 1.00 97.00 103 VAL A N 1
ATOM 795 C CA . VAL A 1 103 ? 4.764 -10.711 3.135 1.00 97.00 103 VAL A CA 1
ATOM 796 C C . VAL A 1 103 ? 3.469 -10.576 3.922 1.00 97.00 103 VAL A C 1
ATOM 798 O O . VAL A 1 103 ? 3.417 -9.907 4.955 1.00 97.00 103 VAL A O 1
ATOM 801 N N . GLU A 1 104 ? 2.419 -11.204 3.425 1.00 95.81 104 GLU A N 1
ATOM 802 C CA . GLU A 1 104 ? 1.135 -11.313 4.094 1.00 95.81 104 GLU A CA 1
ATOM 803 C C . GLU A 1 104 ? 1.244 -12.064 5.433 1.00 95.81 104 GLU A C 1
ATOM 805 O O . GLU A 1 104 ? 2.021 -13.010 5.583 1.00 95.81 104 GLU A O 1
ATOM 810 N N . ASN A 1 105 ? 0.458 -11.633 6.420 1.00 95.38 105 ASN A N 1
ATOM 811 C CA . ASN A 1 105 ? 0.237 -12.352 7.673 1.00 95.38 105 ASN A CA 1
ATOM 812 C C . ASN A 1 105 ? -1.254 -12.659 7.857 1.00 95.38 105 ASN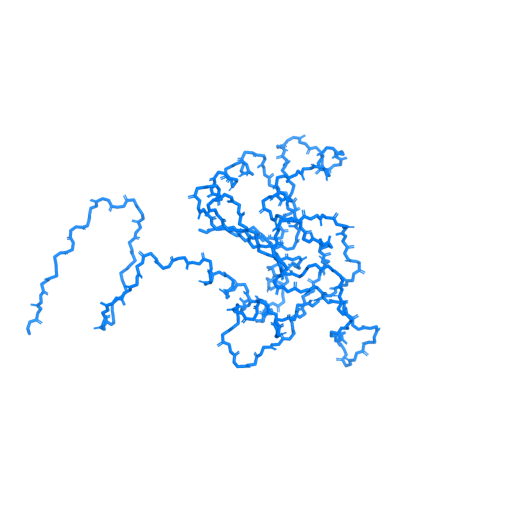 A C 1
ATOM 814 O O . ASN A 1 105 ? -1.641 -13.822 7.852 1.00 95.38 105 ASN A O 1
ATOM 818 N N . THR A 1 106 ? -2.077 -11.616 7.978 1.00 96.62 106 THR A N 1
ATOM 819 C CA . THR A 1 106 ? -3.553 -11.695 7.984 1.00 96.62 106 THR A CA 1
ATOM 820 C C . THR A 1 106 ? -4.157 -11.104 6.714 1.00 96.62 106 THR A C 1
ATOM 822 O O . THR A 1 106 ? -5.231 -11.529 6.296 1.00 96.62 106 THR A O 1
ATOM 825 N N . ALA A 1 107 ? -3.431 -10.188 6.066 1.00 97.62 107 ALA A N 1
ATOM 826 C CA . ALA A 1 107 ? -3.868 -9.534 4.848 1.00 97.62 107 ALA A CA 1
ATOM 827 C C . ALA A 1 107 ? -3.947 -10.491 3.653 1.00 97.62 107 ALA A C 1
ATOM 829 O O . ALA A 1 107 ? -3.209 -11.470 3.540 1.00 97.62 107 ALA A O 1
ATOM 830 N N . ILE A 1 108 ? -4.782 -10.135 2.686 1.00 97.81 108 ILE A N 1
ATOM 831 C CA . ILE A 1 108 ? -4.844 -10.770 1.374 1.00 97.81 108 ILE A CA 1
ATOM 832 C C . ILE A 1 108 ? -3.831 -10.084 0.453 1.00 97.81 108 ILE A C 1
ATOM 834 O O . ILE A 1 108 ? -3.824 -8.859 0.322 1.00 97.81 108 ILE A O 1
ATOM 838 N N . LYS A 1 109 ? -2.987 -10.874 -0.220 1.00 97.69 109 LYS A N 1
ATOM 839 C CA . LYS A 1 109 ? -2.115 -10.399 -1.305 1.00 97.69 109 LYS A CA 1
ATOM 840 C C . LYS A 1 109 ? -2.957 -10.148 -2.554 1.00 97.69 109 LYS A C 1
ATOM 842 O O . LYS A 1 109 ? -3.367 -11.090 -3.227 1.00 97.69 109 LYS A O 1
ATOM 847 N N . GLU A 1 110 ? -3.191 -8.881 -2.879 1.00 96.94 110 GLU A N 1
ATOM 848 C CA . GLU A 1 110 ? -3.996 -8.506 -4.044 1.00 96.94 110 GLU A CA 1
ATOM 849 C C . GLU A 1 110 ? -3.178 -8.397 -5.325 1.00 96.94 110 GLU A C 1
ATOM 851 O O . GLU A 1 110 ? -3.675 -8.732 -6.398 1.00 96.94 110 GLU A O 1
ATOM 856 N N . SER A 1 111 ? -1.919 -7.973 -5.206 1.00 96.44 111 SER A N 1
ATOM 857 C CA . SER A 1 111 ? -0.931 -7.976 -6.285 1.00 96.44 111 SER A CA 1
ATOM 858 C C . SER A 1 111 ? 0.444 -8.332 -5.721 1.00 96.44 111 SER A C 1
ATOM 860 O O . SER A 1 111 ? 0.805 -7.828 -4.654 1.00 96.44 111 SER A O 1
ATOM 862 N N . PRO A 1 112 ? 1.254 -9.154 -6.409 1.00 96.81 112 PRO A N 1
ATOM 863 C CA . PRO A 1 112 ? 2.657 -9.345 -6.058 1.00 96.81 112 PRO A CA 1
ATOM 864 C C . PRO A 1 112 ? 3.501 -8.122 -6.460 1.00 96.81 112 PRO A C 1
ATOM 866 O O . PRO A 1 112 ? 3.085 -7.306 -7.289 1.00 96.81 112 PRO A O 1
ATOM 869 N N . LEU A 1 113 ? 4.691 -8.023 -5.871 1.00 97.12 113 LEU A N 1
ATOM 870 C CA . LEU A 1 113 ? 5.754 -7.111 -6.289 1.00 97.12 113 LEU A CA 1
ATOM 871 C C . LEU A 1 113 ? 6.597 -7.792 -7.378 1.00 97.12 113 LEU A C 1
ATOM 873 O O . LEU A 1 113 ? 6.869 -8.991 -7.285 1.00 97.12 113 LEU A O 1
ATOM 877 N N . TYR A 1 114 ? 7.042 -7.042 -8.381 1.00 96.75 114 TYR A N 1
ATOM 878 C CA . TYR A 1 114 ? 7.931 -7.530 -9.436 1.00 96.75 114 TYR A CA 1
ATOM 879 C C . TYR A 1 114 ? 9.269 -6.795 -9.419 1.00 96.75 114 TYR A C 1
ATOM 881 O O . TYR A 1 114 ? 9.321 -5.571 -9.263 1.00 96.75 114 TYR A O 1
ATOM 889 N N . TYR A 1 115 ? 10.342 -7.557 -9.618 1.00 94.50 115 TYR A N 1
ATOM 890 C CA . TYR A 1 115 ? 11.685 -7.023 -9.803 1.00 94.50 115 TYR A CA 1
ATOM 891 C C . TYR A 1 115 ? 11.836 -6.408 -11.198 1.00 94.50 115 TYR A C 1
ATOM 893 O O . TYR A 1 115 ? 11.147 -6.828 -12.131 1.00 94.50 115 TYR A O 1
ATOM 901 N N . PRO A 1 116 ? 12.747 -5.439 -11.381 1.00 92.25 116 PRO A N 1
ATOM 902 C CA . PRO A 1 116 ? 13.172 -5.047 -12.716 1.00 92.25 116 PRO A CA 1
ATOM 903 C C . PRO A 1 116 ? 13.875 -6.203 -13.428 1.00 92.25 116 PRO A C 1
ATOM 905 O O . PRO A 1 116 ? 14.561 -7.016 -12.807 1.00 92.25 116 PRO A O 1
ATOM 908 N N . ALA A 1 117 ? 13.757 -6.251 -14.751 1.00 90.19 117 ALA A N 1
ATOM 909 C CA . ALA A 1 117 ? 14.562 -7.151 -15.557 1.00 90.19 117 ALA A CA 1
ATOM 910 C C . ALA A 1 117 ? 16.058 -6.796 -15.426 1.00 90.19 117 ALA A C 1
ATOM 912 O O . ALA A 1 117 ? 16.417 -5.617 -15.295 1.00 90.19 117 ALA A O 1
ATOM 913 N N . PRO A 1 118 ? 16.962 -7.788 -15.519 1.00 82.81 118 PRO A N 1
ATOM 914 C CA . PRO A 1 118 ? 18.397 -7.550 -15.369 1.00 82.81 118 PRO A CA 1
ATOM 915 C C . PRO A 1 118 ? 18.970 -6.657 -16.480 1.00 82.81 118 PRO A C 1
ATOM 917 O O . PRO A 1 118 ? 19.970 -5.969 -16.264 1.00 82.81 118 PRO A O 1
ATOM 920 N N . VAL A 1 119 ? 18.326 -6.629 -17.653 1.00 81.81 119 VAL A N 1
ATOM 921 C CA . VAL A 1 119 ? 18.803 -5.935 -18.855 1.00 81.81 119 VAL A CA 1
ATOM 922 C C . VAL A 1 119 ? 18.079 -4.600 -19.046 1.00 81.81 119 VAL A C 1
ATOM 924 O O . VAL A 1 119 ? 16.852 -4.544 -19.050 1.00 81.81 119 VAL A O 1
ATOM 927 N N . TYR A 1 120 ? 18.846 -3.529 -19.264 1.00 76.75 120 TYR A N 1
ATOM 928 C CA . TYR A 1 120 ? 18.316 -2.247 -19.734 1.00 76.75 120 TYR A CA 1
ATOM 929 C C . TYR A 1 120 ? 17.960 -2.340 -21.221 1.00 76.75 120 TYR A C 1
ATOM 931 O O . TYR A 1 120 ? 18.796 -2.717 -22.042 1.00 76.75 120 TYR A O 1
ATOM 939 N N . GLN A 1 121 ? 16.740 -1.955 -21.578 1.00 70.88 12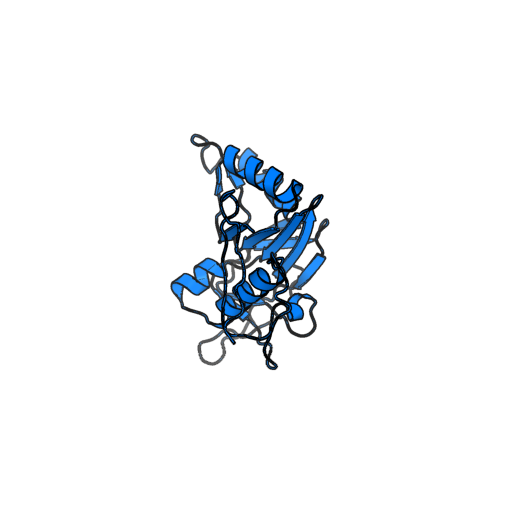1 GLN A N 1
ATOM 940 C CA . GLN A 1 121 ? 16.276 -1.864 -22.958 1.00 70.88 121 GLN A CA 1
ATOM 941 C C . GLN A 1 121 ? 15.826 -0.433 -23.241 1.00 70.88 121 GLN A C 1
ATOM 943 O O . GLN A 1 121 ? 14.938 0.086 -22.574 1.00 70.88 121 GLN A O 1
ATOM 948 N N . ILE A 1 122 ? 16.453 0.210 -24.234 1.00 73.62 122 ILE A N 1
ATOM 949 C CA . ILE A 1 122 ? 16.034 1.519 -24.770 1.00 73.62 122 ILE A CA 1
ATOM 950 C C . ILE A 1 122 ? 15.823 2.564 -23.648 1.00 73.62 122 ILE A C 1
ATOM 952 O O . ILE A 1 122 ? 14.792 3.220 -23.555 1.00 73.62 122 ILE A O 1
ATOM 956 N N . GLY A 1 123 ? 16.797 2.687 -22.740 1.00 69.62 123 GLY A N 1
ATOM 957 C CA . GLY A 1 123 ? 16.761 3.678 -21.654 1.00 69.62 123 GLY A CA 1
ATOM 958 C C . GLY A 1 123 ? 15.832 3.350 -20.476 1.00 69.62 123 GLY A C 1
ATOM 959 O O . GLY A 1 123 ? 15.791 4.124 -19.524 1.00 69.62 123 GLY A O 1
ATOM 960 N N . ALA A 1 124 ? 15.145 2.206 -20.486 1.00 75.81 124 ALA A N 1
ATOM 961 C CA . ALA A 1 124 ? 14.314 1.735 -19.382 1.00 75.81 124 ALA A CA 1
ATOM 962 C C . ALA A 1 124 ? 14.750 0.341 -18.909 1.00 75.81 124 ALA A C 1
ATOM 964 O O . ALA A 1 124 ? 15.317 -0.451 -19.663 1.00 75.81 124 ALA A O 1
ATOM 965 N N . ARG A 1 125 ? 14.466 0.017 -17.646 1.00 84.12 125 ARG A N 1
ATOM 966 C CA . ARG A 1 125 ? 14.391 -1.382 -17.212 1.00 84.12 125 ARG A CA 1
ATOM 967 C C . ARG A 1 125 ? 12.941 -1.830 -17.400 1.00 84.12 125 ARG A C 1
ATOM 969 O O . ARG A 1 125 ? 12.053 -1.086 -16.991 1.00 84.12 125 ARG A O 1
ATOM 976 N N . PRO A 1 126 ? 12.662 -2.950 -18.075 1.00 88.12 126 PRO A N 1
ATOM 977 C CA . PRO A 1 126 ? 11.312 -3.498 -18.136 1.00 88.12 126 PRO A CA 1
ATOM 978 C C . PRO A 1 126 ? 10.988 -4.312 -16.874 1.00 88.12 126 PRO A C 1
ATOM 980 O O . PRO A 1 126 ? 11.867 -4.566 -16.044 1.00 88.12 126 PRO A O 1
ATOM 983 N N . LEU A 1 127 ? 9.727 -4.733 -16.745 1.00 90.62 127 LEU A N 1
ATOM 984 C CA . LEU A 1 127 ? 9.305 -5.697 -15.732 1.00 90.62 127 LEU A CA 1
ATOM 985 C C . LEU A 1 127 ? 10.091 -7.006 -15.899 1.00 90.62 127 LEU A C 1
ATOM 987 O O . LEU A 1 127 ? 10.257 -7.517 -17.007 1.00 90.62 127 LEU A O 1
ATOM 991 N N . GLY A 1 128 ? 10.614 -7.512 -14.787 1.00 91.94 128 GLY A N 1
ATOM 992 C CA . GLY A 1 128 ? 11.372 -8.751 -14.709 1.00 91.94 128 GLY A CA 1
ATOM 993 C C . GLY A 1 128 ? 10.590 -9.841 -13.991 1.00 91.94 128 GLY A C 1
ATOM 994 O O . GLY A 1 128 ? 9.444 -10.145 -14.317 1.00 91.94 128 GLY A O 1
ATOM 995 N N . GLU A 1 129 ? 11.231 -10.466 -13.010 1.00 93.25 129 GLU A N 1
ATOM 996 C CA . GLU A 1 129 ? 10.677 -11.634 -12.334 1.00 93.25 129 GLU A CA 1
ATOM 997 C C . GLU A 1 129 ? 9.673 -11.265 -11.239 1.00 93.25 129 GLU A C 1
ATOM 999 O O . GLU A 1 129 ? 9.810 -10.266 -10.523 1.00 93.25 129 GLU A O 1
ATOM 1004 N N . LYS A 1 130 ? 8.663 -12.125 -11.080 1.00 95.44 130 LYS A N 1
ATOM 1005 C CA . LYS A 1 130 ? 7.721 -12.063 -9.964 1.00 95.44 130 LYS A CA 1
ATOM 1006 C C . LYS A 1 130 ? 8.464 -12.338 -8.661 1.00 95.44 130 LYS A C 1
ATOM 1008 O O . LYS A 1 130 ? 9.086 -13.387 -8.519 1.00 95.44 130 LYS A O 1
ATOM 1013 N N . SER A 1 131 ? 8.350 -11.436 -7.691 1.00 94.69 131 SER A N 1
ATOM 1014 C CA . SER A 1 131 ? 8.890 -11.669 -6.352 1.00 94.69 131 SER A CA 1
ATOM 1015 C C . SER A 1 131 ? 7.924 -12.484 -5.483 1.00 94.69 131 SER A C 1
ATOM 1017 O O . SER A 1 131 ? 6.727 -12.590 -5.763 1.00 94.69 131 SER A O 1
ATOM 1019 N N . ASN A 1 132 ? 8.438 -13.013 -4.371 1.00 94.56 132 ASN A N 1
ATOM 1020 C CA . ASN A 1 132 ? 7.611 -13.631 -3.329 1.00 94.56 132 ASN A CA 1
ATOM 1021 C C . ASN A 1 132 ? 6.900 -12.596 -2.434 1.00 94.56 132 ASN A C 1
ATOM 1023 O O . ASN A 1 132 ? 6.028 -12.963 -1.643 1.00 94.56 132 ASN A O 1
ATOM 1027 N N . TYR A 1 133 ? 7.253 -11.315 -2.563 1.00 97.44 133 TYR A N 1
ATOM 1028 C CA . TYR A 1 133 ? 6.756 -10.225 -1.732 1.00 97.44 133 TYR A CA 1
ATOM 1029 C C . TYR A 1 133 ? 5.465 -9.618 -2.287 1.00 97.44 133 TYR A C 1
ATOM 1031 O O . TYR A 1 133 ? 5.148 -9.715 -3.479 1.00 97.44 133 TYR A O 1
ATOM 1039 N N . CYS A 1 134 ? 4.694 -8.979 -1.412 1.00 97.56 134 CYS A N 1
ATOM 1040 C CA . CYS A 1 134 ? 3.468 -8.297 -1.803 1.00 97.56 134 CYS A CA 1
ATOM 1041 C C . CYS A 1 134 ? 3.768 -6.934 -2.437 1.00 97.56 134 CYS A C 1
ATOM 1043 O O . CYS A 1 134 ? 4.596 -6.166 -1.949 1.00 97.56 134 CYS A O 1
ATOM 1045 N N . GLY A 1 135 ? 3.040 -6.626 -3.506 1.00 97.06 135 GLY A N 1
ATOM 1046 C CA . GLY A 1 135 ? 2.952 -5.301 -4.112 1.00 97.06 135 GLY A CA 1
ATOM 1047 C C . GLY A 1 135 ? 1.811 -4.488 -3.501 1.00 97.06 135 GLY A C 1
ATOM 1048 O O . GLY A 1 135 ? 2.005 -3.359 -3.063 1.00 97.06 135 GLY A O 1
ATOM 1049 N N . ILE A 1 136 ? 0.625 -5.102 -3.438 1.00 97.69 136 ILE A N 1
ATOM 1050 C CA . ILE A 1 136 ? -0.582 -4.550 -2.815 1.00 97.69 136 ILE A CA 1
ATOM 1051 C C . ILE A 1 136 ? -1.166 -5.612 -1.886 1.00 97.69 136 ILE A C 1
ATOM 1053 O O . ILE A 1 136 ? -1.309 -6.775 -2.285 1.00 97.69 136 ILE A O 1
ATOM 1057 N N . THR A 1 137 ? -1.515 -5.219 -0.665 1.00 98.00 137 THR A N 1
ATOM 1058 C CA . THR A 1 137 ? -2.259 -6.050 0.283 1.00 98.00 137 THR A CA 1
ATOM 1059 C C . THR A 1 137 ? -3.509 -5.341 0.773 1.00 98.00 137 THR A C 1
ATOM 1061 O O . THR A 1 137 ? -3.570 -4.112 0.802 1.00 98.00 137 THR A O 1
ATOM 1064 N N . LYS A 1 138 ? -4.491 -6.131 1.201 1.00 97.38 138 LYS A N 1
ATOM 1065 C CA . LYS A 1 138 ? -5.721 -5.649 1.823 1.00 97.38 138 LYS A CA 1
ATOM 1066 C C . LYS A 1 138 ? -6.030 -6.472 3.060 1.00 97.38 138 LYS A C 1
ATOM 1068 O O . LYS A 1 138 ? -6.118 -7.693 2.965 1.00 97.38 138 LYS A O 1
ATOM 1073 N N . ASP A 1 139 ? -6.194 -5.808 4.194 1.00 97.44 139 ASP A N 1
ATOM 1074 C CA . ASP A 1 139 ? -6.557 -6.435 5.461 1.00 97.44 139 ASP A CA 1
ATOM 1075 C C . ASP A 1 139 ? -7.891 -5.901 5.982 1.00 97.44 139 ASP A C 1
ATOM 1077 O O . ASP A 1 139 ? -8.238 -4.733 5.780 1.00 97.44 139 ASP A O 1
ATOM 1081 N N . MET A 1 140 ? -8.633 -6.775 6.658 1.00 96.44 140 MET A N 1
ATOM 1082 C CA . MET A 1 140 ? -9.817 -6.402 7.426 1.00 96.44 140 MET A CA 1
ATOM 1083 C C . MET A 1 140 ? -9.401 -6.301 8.890 1.00 96.44 140 MET A C 1
ATOM 1085 O O . MET A 1 140 ? -9.116 -7.316 9.522 1.00 96.44 140 MET A O 1
ATOM 1089 N N . TYR A 1 141 ? -9.382 -5.084 9.430 1.00 94.12 141 TYR A N 1
ATOM 1090 C CA . TYR A 1 141 ? -9.019 -4.847 10.824 1.00 94.12 141 TYR A CA 1
ATOM 1091 C C . TYR A 1 141 ? -10.250 -4.395 11.602 1.00 94.12 141 TYR A C 1
ATOM 1093 O O . TYR A 1 141 ? -10.726 -3.268 11.441 1.00 94.12 141 TYR A O 1
ATOM 1101 N N . GLU A 1 142 ? -10.784 -5.291 12.433 1.00 94.06 142 GLU A N 1
ATOM 1102 C CA . GLU A 1 142 ? -12.083 -5.123 13.088 1.00 94.06 142 GLU A CA 1
ATOM 1103 C C . GLU A 1 142 ? -13.187 -4.817 12.057 1.00 94.06 142 GLU A C 1
ATOM 1105 O O . GLU A 1 142 ? -13.551 -5.675 11.253 1.00 94.06 142 GLU A O 1
ATOM 1110 N N . LYS A 1 143 ? -13.719 -3.589 12.055 1.00 92.06 143 LYS A N 1
ATOM 1111 C CA . LYS A 1 143 ? -14.746 -3.130 11.108 1.00 92.06 143 LYS A CA 1
ATOM 1112 C C . LYS A 1 143 ? -14.161 -2.389 9.904 1.00 92.06 143 LYS A C 1
ATOM 1114 O O . LYS A 1 143 ? -14.902 -2.078 8.975 1.00 92.06 143 LYS A O 1
ATOM 1119 N N . GLY A 1 144 ? -12.880 -2.034 9.955 1.00 93.19 144 GLY A N 1
ATOM 1120 C CA . GLY A 1 144 ? -12.205 -1.221 8.952 1.00 93.19 144 GLY A CA 1
ATOM 1121 C C . GLY A 1 144 ? -11.510 -2.037 7.872 1.00 93.19 144 GLY A C 1
ATOM 1122 O O . GLY A 1 144 ? -11.392 -3.260 7.952 1.00 93.19 144 GLY A O 1
ATOM 1123 N N . VAL A 1 145 ? -11.017 -1.322 6.864 1.00 95.31 145 VAL A N 1
ATOM 1124 C CA . VAL A 1 145 ? -10.240 -1.887 5.753 1.00 95.31 145 VAL A CA 1
ATOM 1125 C C . VAL A 1 145 ? -8.915 -1.152 5.662 1.00 95.31 145 VAL A C 1
ATOM 1127 O O . VAL A 1 145 ? -8.895 0.081 5.685 1.00 95.31 145 VAL A O 1
ATOM 1130 N N . VAL A 1 146 ? -7.819 -1.892 5.525 1.00 96.50 146 VAL A N 1
ATOM 1131 C CA . VAL A 1 146 ? -6.483 -1.323 5.350 1.00 96.50 146 VAL A CA 1
ATOM 1132 C C . VAL A 1 146 ? -5.879 -1.842 4.053 1.00 96.50 146 VAL A C 1
ATOM 1134 O O . VAL A 1 146 ? -5.638 -3.037 3.915 1.00 96.50 146 VAL A O 1
ATOM 1137 N N . THR A 1 147 ? -5.625 -0.949 3.099 1.00 97.25 147 THR A N 1
ATOM 1138 C CA . THR A 1 147 ? -4.860 -1.262 1.887 1.00 97.25 147 THR A CA 1
ATOM 1139 C C . THR A 1 147 ? -3.428 -0.776 2.066 1.00 97.25 147 THR A C 1
ATOM 1141 O O . THR A 1 147 ? -3.200 0.403 2.337 1.00 97.25 147 THR A O 1
ATOM 1144 N N . TYR A 1 148 ? -2.458 -1.664 1.875 1.00 97.38 148 TYR A N 1
ATOM 1145 C CA . TYR A 1 148 ? -1.043 -1.312 1.869 1.00 97.38 148 TYR A CA 1
ATOM 1146 C C . TYR A 1 148 ? -0.444 -1.515 0.479 1.00 97.38 148 TYR A C 1
ATOM 1148 O O . TYR A 1 148 ? -0.697 -2.524 -0.178 1.00 97.38 148 TYR A O 1
ATOM 1156 N N . ILE A 1 149 ? 0.361 -0.553 0.036 1.00 97.56 149 ILE A N 1
ATOM 1157 C CA . ILE A 1 149 ? 1.086 -0.589 -1.234 1.00 97.56 149 ILE A CA 1
ATOM 1158 C C . ILE A 1 149 ? 2.568 -0.486 -0.910 1.00 97.56 149 ILE A C 1
ATOM 1160 O O . ILE A 1 149 ? 3.011 0.510 -0.349 1.00 97.56 149 ILE A O 1
ATOM 1164 N N . SER A 1 150 ? 3.352 -1.495 -1.274 1.00 96.56 150 SER A N 1
ATOM 1165 C CA . SER A 1 150 ? 4.762 -1.576 -0.878 1.00 96.56 150 SER A CA 1
ATOM 1166 C C . SER A 1 150 ? 5.690 -0.612 -1.619 1.00 96.56 150 SER A C 1
ATOM 1168 O O . SER A 1 150 ? 6.854 -0.454 -1.247 1.00 96.56 150 SER A O 1
ATOM 1170 N N . LEU A 1 151 ? 5.183 0.043 -2.661 1.00 96.50 151 LEU A N 1
ATOM 1171 C CA . LEU A 1 151 ? 5.922 0.976 -3.501 1.00 96.50 151 LEU A CA 1
ATOM 1172 C C . LEU A 1 151 ? 5.573 2.427 -3.167 1.00 96.50 151 LEU A C 1
ATOM 1174 O O . LEU A 1 151 ? 4.415 2.702 -2.835 1.00 96.50 151 LEU A O 1
ATOM 1178 N N . PRO A 1 152 ? 6.537 3.357 -3.302 1.00 94.44 152 PRO A N 1
ATOM 1179 C CA . PRO A 1 152 ? 6.354 4.765 -2.970 1.00 94.44 152 PRO A CA 1
ATOM 1180 C C . PRO A 1 152 ? 5.588 5.536 -4.059 1.00 94.44 152 PRO A C 1
ATOM 1182 O O . PRO A 1 152 ? 6.073 6.525 -4.609 1.00 94.44 152 PRO A O 1
ATOM 1185 N N . ILE A 1 153 ? 4.392 5.053 -4.410 1.00 94.12 153 ILE A N 1
ATOM 1186 C CA . ILE A 1 153 ? 3.619 5.534 -5.564 1.00 94.12 153 ILE A CA 1
ATOM 1187 C C . ILE A 1 153 ? 3.195 6.998 -5.441 1.00 94.12 153 ILE A C 1
ATOM 1189 O O . ILE A 1 153 ? 2.986 7.660 -6.451 1.00 94.12 153 ILE A O 1
ATOM 1193 N N . ALA A 1 154 ? 3.038 7.518 -4.221 1.00 89.56 154 ALA A N 1
ATOM 1194 C CA . ALA A 1 154 ? 2.634 8.904 -4.029 1.00 89.56 154 ALA A CA 1
ATOM 1195 C C . ALA A 1 154 ? 3.814 9.846 -4.299 1.00 89.56 154 ALA A C 1
ATOM 1197 O O . ALA A 1 154 ? 3.678 10.829 -5.026 1.00 89.56 154 ALA A O 1
ATOM 1198 N N . THR A 1 155 ? 4.982 9.526 -3.746 1.00 90.31 155 THR A N 1
ATOM 1199 C CA . THR A 1 155 ? 6.225 10.275 -3.934 1.00 90.31 155 THR A CA 1
ATOM 1200 C C . THR A 1 155 ? 6.678 10.239 -5.381 1.00 90.31 155 THR A C 1
ATOM 1202 O O . THR A 1 155 ? 7.109 11.270 -5.901 1.00 90.31 155 THR A O 1
ATOM 1205 N N . ASP A 1 156 ? 6.590 9.077 -6.026 1.00 92.56 156 ASP A N 1
ATOM 1206 C CA . ASP A 1 156 ? 7.003 8.929 -7.417 1.00 92.56 156 ASP A CA 1
ATOM 1207 C C . ASP A 1 156 ? 6.109 9.752 -8.355 1.00 92.56 156 ASP A C 1
ATOM 1209 O O . ASP A 1 156 ? 6.599 10.602 -9.107 1.00 92.56 156 ASP A O 1
ATOM 1213 N N . TYR A 1 157 ? 4.789 9.652 -8.177 1.00 90.81 157 TYR A N 1
ATOM 1214 C CA . TYR A 1 157 ? 3.821 10.461 -8.908 1.00 90.81 157 TYR A CA 1
ATOM 1215 C C . TYR A 1 157 ? 4.050 11.962 -8.704 1.00 90.81 157 TYR A C 1
ATOM 1217 O O . TYR A 1 157 ? 4.034 12.723 -9.671 1.00 90.81 157 TYR A O 1
ATOM 1225 N N . MET A 1 158 ? 4.297 12.410 -7.469 1.00 88.94 158 MET A N 1
ATOM 1226 C CA . MET A 1 158 ? 4.565 13.825 -7.190 1.00 88.94 158 MET A CA 1
ATOM 1227 C C . MET A 1 158 ? 5.837 14.338 -7.877 1.00 88.94 158 MET A C 1
ATOM 1229 O O . MET A 1 158 ? 5.896 15.513 -8.235 1.00 88.94 158 MET A O 1
ATOM 1233 N N . LYS A 1 159 ? 6.851 13.485 -8.065 1.00 89.00 159 LYS A N 1
ATOM 1234 C CA . LYS A 1 159 ? 8.132 13.870 -8.676 1.00 89.00 159 LYS A CA 1
ATOM 1235 C C . LYS A 1 159 ? 8.107 13.826 -10.198 1.00 89.00 159 LYS A C 1
ATOM 1237 O O . LYS A 1 159 ? 8.646 14.730 -10.831 1.00 89.00 159 LYS A O 1
ATOM 1242 N N . PHE A 1 160 ? 7.514 12.785 -10.778 1.00 87.75 160 PHE A N 1
ATOM 1243 C CA . PHE A 1 160 ? 7.627 12.502 -12.214 1.00 87.75 160 PHE A CA 1
ATOM 1244 C C . PHE A 1 160 ? 6.293 12.556 -12.964 1.00 87.75 160 PHE A C 1
ATOM 1246 O O . PHE A 1 160 ? 6.278 12.471 -14.190 1.00 87.75 160 PHE A O 1
ATOM 1253 N N . GLY A 1 161 ? 5.169 12.721 -12.261 1.00 85.81 161 GLY A N 1
ATOM 1254 C CA . GLY A 1 161 ? 3.851 12.863 -12.877 1.00 85.81 161 GLY A CA 1
ATOM 1255 C C . GLY A 1 161 ? 3.343 11.590 -13.557 1.00 85.81 161 GLY A C 1
ATOM 1256 O O . GLY A 1 161 ? 2.586 11.682 -14.524 1.00 85.81 161 GLY A O 1
ATOM 1257 N N . ASN A 1 162 ? 3.744 10.403 -13.086 1.00 85.44 162 ASN A N 1
ATOM 1258 C CA . ASN A 1 162 ? 3.351 9.138 -13.701 1.00 85.44 162 ASN A CA 1
ATOM 1259 C C . ASN A 1 162 ? 1.830 8.913 -13.611 1.00 85.44 162 ASN A C 1
ATOM 1261 O O . ASN A 1 162 ? 1.246 8.668 -12.553 1.00 85.44 162 ASN A O 1
ATOM 1265 N N . PHE A 1 163 ? 1.163 8.981 -14.761 1.00 86.06 163 PHE A N 1
ATOM 1266 C CA . PHE A 1 163 ? -0.291 8.881 -14.844 1.00 86.06 163 PHE A CA 1
ATOM 1267 C C . PHE A 1 163 ? -0.837 7.508 -14.422 1.00 86.06 163 PHE A C 1
ATOM 1269 O O . PHE A 1 163 ? -1.985 7.418 -13.982 1.00 86.06 163 PHE A O 1
ATOM 1276 N N . MET A 1 164 ? -0.034 6.446 -14.532 1.00 90.69 164 MET A N 1
ATOM 1277 C CA . MET A 1 164 ? -0.465 5.094 -14.169 1.00 90.69 164 MET A CA 1
ATOM 1278 C C . MET A 1 164 ? -0.551 4.918 -12.651 1.00 90.69 164 MET A C 1
ATOM 1280 O O . MET A 1 164 ? -1.530 4.361 -12.158 1.00 90.69 164 MET A O 1
ATOM 1284 N N . GLU A 1 165 ? 0.400 5.479 -11.905 1.00 91.44 165 GLU A N 1
ATOM 1285 C CA . GLU A 1 165 ? 0.366 5.523 -10.436 1.00 91.44 165 GLU A CA 1
ATOM 1286 C C . GLU A 1 165 ? -0.827 6.323 -9.927 1.00 91.44 165 GLU A C 1
ATOM 1288 O O . GLU A 1 165 ? -1.563 5.852 -9.060 1.00 91.44 165 GLU A O 1
ATOM 1293 N N . LYS A 1 166 ? -1.077 7.498 -10.525 1.00 90.69 166 LYS A N 1
ATOM 1294 C CA . LYS A 1 166 ? -2.261 8.307 -10.218 1.00 90.69 166 LYS A CA 1
ATOM 1295 C C . LYS A 1 166 ? -3.540 7.495 -10.385 1.00 90.69 166 LYS A C 1
ATOM 1297 O O . LYS A 1 166 ? -4.393 7.514 -9.505 1.00 90.69 166 LYS A O 1
ATOM 1302 N N . ARG A 1 167 ? -3.684 6.795 -11.515 1.00 91.06 167 ARG A N 1
ATOM 1303 C CA . ARG A 1 167 ? -4.871 5.978 -11.795 1.00 91.06 167 ARG A CA 1
ATOM 1304 C C . ARG A 1 167 ? -5.037 4.844 -10.800 1.00 91.06 167 ARG A C 1
ATOM 1306 O O . ARG A 1 167 ? -6.146 4.661 -10.316 1.00 91.06 167 ARG A O 1
ATOM 1313 N N . LEU A 1 168 ? -3.960 4.128 -10.482 1.00 92.88 168 LEU A N 1
ATOM 1314 C CA . LEU A 1 168 ? -3.999 3.074 -9.475 1.00 92.88 168 LEU A CA 1
ATOM 1315 C C . LEU A 1 168 ? -4.440 3.633 -8.117 1.00 92.88 168 LEU A C 1
ATOM 1317 O O . LEU A 1 168 ? -5.366 3.100 -7.512 1.00 92.88 168 LEU A O 1
ATOM 1321 N N . LEU A 1 169 ? -3.824 4.727 -7.658 1.00 91.12 169 LEU A N 1
ATOM 1322 C CA . LEU A 1 169 ? -4.168 5.340 -6.378 1.00 91.12 169 LEU A CA 1
ATOM 1323 C C . LEU A 1 169 ? -5.625 5.825 -6.359 1.00 91.12 169 LEU A C 1
ATOM 1325 O O . LEU A 1 169 ? -6.340 5.555 -5.397 1.00 91.12 169 LEU A O 1
ATOM 1329 N N . CYS A 1 170 ? -6.092 6.478 -7.429 1.00 89.69 170 CYS A N 1
ATOM 1330 C CA . CYS A 1 170 ? -7.495 6.873 -7.574 1.00 89.69 170 CYS A CA 1
ATOM 1331 C C . CYS A 1 170 ? -8.437 5.664 -7.569 1.00 89.69 170 CYS A C 1
ATOM 1333 O O . CYS A 1 170 ? -9.447 5.702 -6.882 1.00 89.69 170 CYS A O 1
ATOM 1335 N N . GLY A 1 171 ? -8.099 4.573 -8.257 1.00 91.06 171 GLY A N 1
ATOM 1336 C CA . GLY A 1 171 ? -8.921 3.365 -8.270 1.00 91.06 171 GLY A CA 1
ATOM 1337 C C . GLY A 1 171 ? -9.015 2.681 -6.905 1.00 91.06 171 GLY A C 1
ATOM 1338 O O . GLY A 1 171 ? -10.091 2.231 -6.510 1.00 91.06 171 GLY A O 1
ATOM 1339 N N . ILE A 1 172 ? -7.917 2.656 -6.141 1.00 91.12 172 ILE A N 1
ATOM 1340 C CA . ILE A 1 172 ? -7.919 2.174 -4.751 1.00 91.12 172 ILE A CA 1
ATOM 1341 C C . ILE A 1 172 ? -8.786 3.080 -3.875 1.00 91.12 172 ILE A C 1
ATOM 1343 O O . ILE A 1 172 ? -9.563 2.578 -3.063 1.00 91.12 172 ILE A O 1
ATOM 1347 N N . ILE A 1 173 ? -8.682 4.401 -4.045 1.00 89.50 173 ILE A N 1
ATOM 1348 C CA . ILE A 1 173 ? -9.525 5.376 -3.347 1.00 89.50 173 ILE A CA 1
ATOM 1349 C C . ILE A 1 173 ? -11.001 5.142 -3.678 1.00 89.50 173 ILE A C 1
ATOM 1351 O O . ILE A 1 173 ? -11.794 4.983 -2.758 1.00 89.50 173 ILE A O 1
ATOM 1355 N N . ASP A 1 174 ? -11.366 5.037 -4.953 1.00 86.31 174 ASP A N 1
ATOM 1356 C CA . ASP A 1 174 ? -12.752 4.869 -5.400 1.00 86.31 174 ASP A CA 1
ATOM 1357 C C . ASP A 1 174 ? -13.379 3.581 -4.851 1.00 86.31 174 ASP A C 1
ATOM 1359 O O . ASP A 1 174 ? -14.528 3.579 -4.414 1.00 86.31 174 ASP A O 1
ATOM 1363 N N . LYS A 1 175 ? -12.612 2.487 -4.785 1.00 82.94 175 LYS A N 1
ATOM 1364 C CA . LYS A 1 175 ? -13.044 1.225 -4.155 1.00 82.94 175 LYS A CA 1
ATOM 1365 C C . LYS A 1 175 ? -13.165 1.307 -2.635 1.00 82.94 175 LYS A C 1
ATOM 1367 O O . LYS A 1 175 ? -13.889 0.517 -2.022 1.00 82.94 175 LYS A O 1
ATOM 1372 N N . ASN A 1 176 ? -12.449 2.245 -2.025 1.00 71.69 176 ASN A N 1
ATOM 1373 C CA . ASN A 1 176 ? -12.478 2.519 -0.595 1.00 71.69 176 ASN A CA 1
ATOM 1374 C C . ASN A 1 176 ? -13.365 3.712 -0.216 1.00 71.69 176 ASN A C 1
ATOM 1376 O O . ASN A 1 176 ? -13.442 4.074 0.957 1.00 71.69 176 ASN A O 1
ATOM 1380 N N . LEU A 1 177 ? -14.083 4.301 -1.165 1.00 72.25 177 LEU A N 1
ATOM 1381 C CA . LEU A 1 177 ? -15.158 5.233 -0.882 1.00 72.25 177 LEU A CA 1
ATOM 1382 C C . LEU A 1 177 ? -16.460 4.437 -0.830 1.00 72.25 177 LEU A C 1
ATOM 1384 O O . LEU A 1 177 ? -16.910 3.885 -1.830 1.00 72.25 177 LEU A O 1
ATOM 1388 N N . GLU A 1 178 ? -17.092 4.379 0.343 1.00 55.91 178 GLU A N 1
ATOM 1389 C CA . GLU A 1 178 ? -18.519 4.074 0.357 1.00 55.91 178 GLU A CA 1
ATOM 1390 C C . GLU A 1 178 ? -19.260 5.309 -0.153 1.00 55.91 178 GLU A C 1
ATOM 1392 O O . GLU A 1 178 ? -19.087 6.394 0.417 1.00 55.91 178 GLU A O 1
ATOM 1397 N N . PRO A 1 179 ? -20.062 5.196 -1.226 1.00 49.47 179 PRO A N 1
ATOM 1398 C CA . PRO A 1 179 ? -20.909 6.299 -1.632 1.00 49.47 179 PRO A CA 1
ATOM 1399 C C . PRO A 1 179 ? -21.889 6.581 -0.490 1.00 49.47 179 PRO A C 1
ATOM 1401 O O . PRO A 1 179 ? -22.743 5.754 -0.179 1.00 49.47 179 PRO A O 1
ATOM 1404 N N . TYR A 1 180 ? -21.768 7.760 0.126 1.00 42.50 180 TYR A N 1
ATOM 1405 C CA . TYR A 1 180 ? -22.636 8.217 1.222 1.00 42.50 180 TYR A CA 1
ATOM 1406 C C . TYR A 1 180 ? -24.128 8.234 0.834 1.00 42.50 180 TYR A C 1
ATOM 1408 O O . TYR A 1 180 ? -24.996 8.196 1.699 1.00 42.50 180 TYR A O 1
ATOM 1416 N N . ALA A 1 181 ? -24.430 8.248 -0.468 1.00 38.31 181 ALA A N 1
ATOM 1417 C CA . ALA A 1 181 ? -25.733 7.933 -1.030 1.00 38.31 181 ALA A CA 1
ATOM 1418 C C . ALA A 1 181 ? -25.566 7.435 -2.475 1.00 38.31 181 ALA A C 1
ATOM 1420 O O . ALA A 1 181 ? -24.795 7.997 -3.255 1.00 38.31 181 ALA A O 1
ATOM 1421 N N . LYS A 1 182 ? -26.325 6.406 -2.862 1.00 34.84 182 LYS A N 1
ATOM 1422 C CA . LYS A 1 182 ? -26.533 6.058 -4.272 1.00 34.84 182 LYS A CA 1
ATOM 1423 C C . LYS A 1 182 ? -27.637 6.986 -4.780 1.00 34.84 182 LYS A C 1
ATOM 1425 O O . LYS A 1 182 ? -28.798 6.778 -4.447 1.00 34.84 182 LYS A O 1
ATOM 1430 N N . LEU A 1 183 ? -27.283 8.041 -5.516 1.00 37.19 183 LEU A N 1
ATOM 1431 C CA . LEU A 1 183 ? -28.269 8.930 -6.139 1.00 37.19 183 LEU A CA 1
ATOM 1432 C C . LEU A 1 183 ? -29.104 8.122 -7.145 1.00 37.19 183 LEU A C 1
ATOM 1434 O O . LEU A 1 183 ? -28.683 7.873 -8.271 1.00 37.19 183 LEU A O 1
ATOM 1438 N N . THR A 1 184 ? -30.288 7.678 -6.731 1.00 36.84 184 THR A N 1
ATOM 1439 C CA . THR A 1 184 ? -31.310 7.138 -7.629 1.00 36.84 184 THR A CA 1
ATOM 1440 C C . THR A 1 184 ? -32.167 8.299 -8.118 1.00 36.84 184 THR A C 1
ATOM 1442 O O . THR A 1 184 ? -33.185 8.621 -7.513 1.00 36.84 184 THR A O 1
ATOM 1445 N N . GLY A 1 185 ? -31.730 8.971 -9.184 1.00 36.84 185 GLY A N 1
ATOM 1446 C CA . GLY A 1 185 ? -32.505 10.047 -9.799 1.00 36.84 185 GLY A CA 1
ATOM 1447 C C . GLY A 1 185 ? -31.781 10.700 -10.971 1.00 36.84 185 GLY A C 1
ATOM 1448 O O . GLY A 1 185 ? -30.700 11.260 -10.811 1.00 36.84 185 GLY A O 1
ATOM 1449 N N . CYS A 1 186 ? -32.379 10.624 -12.158 1.00 40.41 186 CYS A N 1
ATOM 1450 C CA . CYS A 1 186 ? -31.932 11.350 -13.341 1.00 40.41 186 CYS A CA 1
ATOM 1451 C C . CYS A 1 186 ? -32.207 12.850 -13.173 1.00 40.41 186 CYS A C 1
ATOM 1453 O O . CYS A 1 186 ? -33.357 13.243 -13.305 1.00 40.41 186 CYS A O 1
ATOM 1455 N N . SER A 1 187 ? -31.173 13.663 -12.932 1.00 41.56 187 SER A N 1
ATOM 1456 C CA . SER A 1 187 ? -30.985 15.008 -13.520 1.00 41.56 187 SER A CA 1
ATOM 1457 C C . SER A 1 187 ? -29.888 15.785 -12.782 1.00 41.56 187 SER A C 1
ATOM 1459 O O . SER A 1 187 ? -30.006 15.998 -11.582 1.00 41.56 187 SER A O 1
ATOM 1461 N N . ASN A 1 188 ? -28.853 16.198 -13.523 1.00 37.91 188 ASN A N 1
ATOM 1462 C CA . ASN A 1 188 ? -27.951 17.370 -13.441 1.00 37.91 188 ASN A CA 1
ATOM 1463 C C . ASN A 1 188 ? -27.751 18.207 -12.150 1.00 37.91 188 ASN A C 1
ATOM 1465 O O . ASN A 1 188 ? -27.252 19.325 -12.251 1.00 37.91 188 ASN A O 1
ATOM 1469 N N . ALA A 1 189 ? -28.035 17.715 -10.950 1.00 40.06 189 ALA A N 1
ATOM 1470 C CA . ALA A 1 189 ? -27.708 18.405 -9.706 1.00 40.06 189 ALA A CA 1
ATOM 1471 C C . ALA A 1 189 ? -26.919 17.480 -8.774 1.00 40.06 189 ALA A C 1
ATOM 1473 O O . ALA A 1 189 ? -27.374 16.393 -8.422 1.00 40.06 189 ALA A O 1
ATOM 1474 N N . GLN A 1 190 ? -25.725 17.921 -8.374 1.00 41.00 190 GLN A N 1
ATOM 1475 C CA . GLN A 1 190 ? -24.946 17.301 -7.305 1.00 41.00 190 GLN A CA 1
ATOM 1476 C C . GLN A 1 190 ? -25.110 18.145 -6.040 1.00 41.00 190 GLN A C 1
ATOM 1478 O O . GLN A 1 190 ? -24.743 19.317 -6.025 1.00 41.00 190 GLN A O 1
ATOM 1483 N N . LEU A 1 191 ? -25.666 17.546 -4.987 1.00 35.94 191 LEU A N 1
ATOM 1484 C CA . LEU A 1 191 ? -25.705 18.126 -3.647 1.00 35.94 191 LEU A CA 1
ATOM 1485 C C . LEU A 1 191 ? -24.626 17.435 -2.802 1.00 35.94 191 LEU A C 1
ATOM 1487 O O . LEU A 1 191 ? -24.669 16.218 -2.630 1.00 35.94 191 LEU A O 1
ATOM 1491 N N . ILE A 1 192 ? -23.662 18.198 -2.287 1.00 41.81 192 ILE A N 1
ATOM 1492 C CA . ILE A 1 192 ? -22.650 17.718 -1.336 1.00 41.81 192 ILE A CA 1
ATOM 1493 C C . ILE A 1 192 ? -22.992 18.337 0.021 1.00 41.81 192 ILE A C 1
ATOM 1495 O O . ILE A 1 192 ? -22.976 19.558 0.149 1.00 41.81 192 ILE A O 1
ATOM 1499 N N . VAL A 1 193 ? -23.314 17.510 1.019 1.00 37.78 193 VAL A N 1
ATOM 1500 C CA . VAL A 1 193 ? -23.631 17.962 2.386 1.00 37.78 193 VAL A CA 1
ATOM 1501 C C . VAL A 1 193 ? -22.516 17.521 3.336 1.00 37.78 193 VAL A C 1
ATOM 1503 O O . VAL A 1 193 ? -22.086 16.367 3.299 1.00 37.78 193 VAL A O 1
ATOM 1506 N N . ALA A 1 194 ? -22.028 18.447 4.164 1.00 37.62 194 ALA A N 1
ATOM 1507 C CA . ALA A 1 194 ? -21.029 18.187 5.198 1.00 37.62 194 ALA A CA 1
ATOM 1508 C C . ALA A 1 194 ? -21.669 17.533 6.437 1.00 37.62 194 ALA A C 1
ATOM 1510 O O . ALA A 1 194 ? -22.825 17.788 6.761 1.00 37.62 194 ALA A O 1
ATOM 1511 N N . LYS A 1 195 ? -20.898 16.690 7.132 1.00 39.75 195 LYS A N 1
ATOM 1512 C CA . LYS A 1 195 ? -21.369 15.754 8.169 1.00 39.75 195 LYS A CA 1
ATOM 1513 C C . LYS A 1 195 ? -21.980 16.410 9.423 1.00 39.75 195 LYS A C 1
ATOM 1515 O O . LYS A 1 195 ? -22.681 15.721 10.158 1.00 39.75 195 LYS A O 1
ATOM 1520 N N . ASP A 1 196 ? -21.777 17.711 9.625 1.00 44.59 196 ASP A N 1
ATOM 1521 C CA . ASP A 1 196 ? -22.114 18.383 10.887 1.00 44.59 196 ASP A CA 1
ATOM 1522 C C . ASP A 1 196 ? -23.201 19.467 10.751 1.00 44.59 196 ASP A C 1
ATOM 1524 O O . ASP A 1 196 ? -23.441 20.216 11.696 1.00 44.59 196 ASP A O 1
ATOM 1528 N N . ASP A 1 197 ? -23.885 19.564 9.605 1.00 39.81 197 ASP A N 1
ATOM 1529 C CA . ASP A 1 197 ? -24.937 20.569 9.421 1.00 39.81 197 ASP A CA 1
ATOM 1530 C C . ASP A 1 197 ? -26.322 19.995 9.763 1.00 39.81 197 ASP A C 1
ATOM 1532 O O . ASP A 1 197 ? -26.974 19.326 8.960 1.00 39.81 197 ASP A O 1
ATOM 1536 N N . THR A 1 198 ? -26.793 20.249 10.986 1.00 44.88 198 THR A N 1
ATOM 1537 C CA . THR A 1 198 ? -28.141 19.869 11.457 1.00 44.88 198 THR A CA 1
ATOM 1538 C C . THR A 1 198 ? -29.265 20.724 10.856 1.00 44.88 198 THR A C 1
ATOM 1540 O O . THR A 1 198 ? -30.413 20.626 11.287 1.00 44.88 198 THR A O 1
ATOM 1543 N N . THR A 1 199 ? -28.966 21.571 9.869 1.00 45.12 199 THR A N 1
ATOM 1544 C CA . THR A 1 199 ? -29.848 22.663 9.438 1.00 45.12 199 THR A CA 1
ATOM 1545 C C . THR A 1 199 ? -30.255 22.570 7.974 1.00 45.12 199 THR A C 1
ATOM 1547 O O . THR A 1 199 ? -30.243 23.573 7.272 1.00 45.12 199 THR A O 1
ATOM 1550 N N . ILE A 1 200 ? -30.651 21.398 7.466 1.00 40.00 200 ILE A N 1
ATOM 1551 C CA . ILE A 1 200 ? -31.166 21.348 6.088 1.00 40.00 200 ILE A CA 1
ATOM 1552 C C . ILE A 1 200 ? -32.457 20.530 5.972 1.00 40.00 200 ILE A C 1
ATOM 1554 O O . ILE A 1 200 ? -32.454 19.330 5.715 1.00 40.00 200 ILE A O 1
ATOM 1558 N N . CYS A 1 201 ? -33.592 21.226 6.090 1.00 34.09 201 CYS A N 1
ATOM 1559 C CA . CYS A 1 201 ? -34.849 20.794 5.480 1.00 34.09 201 CYS A CA 1
ATOM 1560 C C . CYS A 1 201 ? -34.858 21.253 4.015 1.00 34.09 201 CYS A C 1
ATOM 1562 O O . CYS A 1 201 ? -35.130 22.421 3.739 1.00 34.09 201 CYS A O 1
ATOM 1564 N N . VAL A 1 202 ? -34.568 20.354 3.068 1.00 38.12 202 VAL A N 1
ATOM 1565 C CA . VAL A 1 202 ? -34.777 20.638 1.638 1.00 38.12 202 VAL A CA 1
ATOM 1566 C C . VAL A 1 202 ? -36.206 20.249 1.267 1.00 38.12 202 VAL A C 1
ATOM 1568 O O . VAL A 1 202 ? -36.516 19.072 1.094 1.00 38.12 202 VAL A O 1
ATOM 1571 N N . GLY A 1 203 ? -37.089 21.239 1.149 1.00 29.72 203 GLY A N 1
ATOM 1572 C CA . GLY A 1 203 ? -38.372 21.069 0.472 1.00 29.72 203 GLY A CA 1
ATOM 1573 C C . GLY A 1 203 ? -38.161 21.127 -1.039 1.00 29.72 203 GLY A C 1
ATOM 1574 O O . GLY A 1 203 ? -37.720 22.149 -1.558 1.00 29.72 203 GLY A O 1
ATOM 1575 N N . VAL A 1 204 ? -38.466 20.042 -1.750 1.00 34.84 204 VAL A N 1
ATOM 1576 C CA . VAL A 1 204 ? -38.473 20.033 -3.218 1.00 34.84 204 VAL A CA 1
ATOM 1577 C C . VAL A 1 204 ? -39.827 20.567 -3.681 1.00 34.84 204 VAL A C 1
ATOM 1579 O O . VAL A 1 204 ? -40.839 19.878 -3.571 1.00 34.84 204 VAL A O 1
ATOM 1582 N N . SER A 1 205 ? -39.867 21.800 -4.184 1.00 27.14 205 SER A N 1
ATOM 1583 C CA . SER A 1 205 ? -41.010 22.290 -4.956 1.00 27.14 205 SER A CA 1
ATOM 1584 C C . SER A 1 205 ? -40.807 21.922 -6.424 1.00 27.14 205 SER A C 1
ATOM 1586 O O . SER A 1 205 ? -39.884 22.424 -7.065 1.00 27.14 205 SER A O 1
ATOM 1588 N N . ASN A 1 206 ? -41.667 21.055 -6.957 1.00 30.50 206 ASN A N 1
ATOM 1589 C CA . ASN A 1 206 ? -41.737 20.804 -8.393 1.00 30.50 206 ASN A CA 1
ATOM 1590 C C . ASN A 1 206 ? -42.205 22.081 -9.103 1.00 30.50 206 ASN A C 1
ATOM 1592 O O . ASN A 1 206 ? -43.329 22.533 -8.881 1.00 30.50 206 ASN A O 1
ATOM 1596 N N . CYS A 1 207 ? -41.358 22.646 -9.959 1.00 30.84 207 CYS A N 1
ATOM 1597 C CA . CYS A 1 207 ? -41.794 23.622 -10.950 1.00 30.84 207 CYS A CA 1
ATOM 1598 C C . CYS A 1 207 ? -42.351 22.848 -12.153 1.00 30.84 207 CYS A C 1
ATOM 1600 O O . CYS A 1 207 ? -41.625 22.049 -12.746 1.00 30.84 207 CYS A O 1
ATOM 1602 N N . TYR A 1 208 ? -43.641 23.047 -12.436 1.00 34.81 208 TYR A N 1
ATOM 1603 C CA . TYR A 1 208 ? -44.309 22.598 -13.662 1.00 34.81 208 TYR A CA 1
ATOM 1604 C C . TYR A 1 208 ? -43.819 23.385 -14.879 1.00 34.81 208 TYR A C 1
ATOM 1606 O O . TYR A 1 208 ? -43.543 24.596 -14.712 1.00 34.81 208 TYR A O 1
#

Radius of gyration: 19.9 Å; chains: 1; bounding box: 63×37×46 Å

Foldseek 3Di:
DEEAFQEQEDEQVVLVVVLVCQLVAHEYEYEAHQHFHDHPPDDPPDPVRVPRCSSVVQQQKDFDAKAPDQKKWWFQPPFQLVQLADDPDGDIDIFGDIFTFIDGHQWDQRIFIFDFDPDDDPNDTHTDDTDNGGQWTWHRDNNGIYIYGRGSLVVRCVVPVPVNSVSSVVSVVVVSDDPPDDPPDDDDDDDDDDPPDPDDDDDDDDDD

Secondary structure (DSSP, 8-state):
-EEEES-SEEEHHHHHHHHHHHHTT-EEEEESSPPEEE-TT--TT-HHHHT--HHHHHTTEEEEEE---SEEEEE-TTSGGGGG--SS---EEEEESPPEEEEESSSEEEEEEEEEPSS-BTTBPPEEEEEEEEEEEEEEETTEEEEEESS-HHHHHHHH--HHHHHHHHHHHHHT---S------SS------TT------------

Sequence (208 aa):
MLLIPDNSYVGKKAALEIEKFVCAGGRLIVTGALPISVDEFEKDSHPALTDDQLFKKLCGIKLHGILNEPISYLQLKNTLASEYWNLDFIPEIGVYGKATLVVENTAIKESPLYYPAPVYQIGARPLGEKSNYCGITKDMYEKGVVTYISLPIATDYMKFGNFMEKRLLCGIIDKNLEPYAKLTGCSNAQLIVAKDDTTICVGVSNCY

pLDDT: mean 80.68, std 20.25, range [27.14, 98.0]